Protein AF-0000000067827584 (afdb_homodimer)

pLDDT: mean 96.52, std 2.97, range [83.38, 98.94]

Structure (mmCIF, N/CA/C/O backbone):
data_AF-0000000067827584-model_v1
#
loop_
_entity.id
_entity.type
_entity.pdbx_description
1 polymer 'Slr1441 protein'
#
loop_
_atom_site.group_PDB
_atom_site.id
_atom_site.type_symbol
_atom_site.label_atom_id
_atom_site.label_alt_id
_atom_site.label_comp_id
_atom_site.label_asym_id
_atom_site.label_entity_id
_atom_site.label_seq_id
_atom_site.pdbx_PDB_ins_code
_atom_site.Cartn_x
_atom_site.Cartn_y
_atom_site.Cartn_z
_atom_site.occupancy
_atom_site.B_iso_or_equiv
_atom_site.auth_seq_id
_atom_site.auth_comp_id
_atom_site.auth_asym_id
_atom_site.auth_atom_id
_atom_site.pdbx_PDB_model_num
ATOM 1 N N . MET A 1 1 ? -13.961 6.902 2.836 1 84.12 1 MET A N 1
ATOM 2 C CA . MET A 1 1 ? -13.164 8.109 3.031 1 84.12 1 MET A CA 1
ATOM 3 C C . MET A 1 1 ? -11.812 7.984 2.34 1 84.12 1 MET A C 1
ATOM 5 O O . MET A 1 1 ? -11.469 8.805 1.489 1 84.12 1 MET A O 1
ATOM 9 N N . GLU A 1 2 ? -11.086 6.836 2.467 1 89.31 2 GLU A N 1
ATOM 10 C CA . GLU A 1 2 ? -9.789 6.629 1.834 1 89.31 2 GLU A CA 1
ATOM 11 C C . GLU A 1 2 ? -9.906 6.672 0.312 1 89.31 2 GLU A C 1
ATOM 13 O O . GLU A 1 2 ? -8.992 7.141 -0.371 1 89.31 2 GLU A O 1
ATOM 18 N N . SER A 1 3 ? -11.102 6.363 -0.1 1 90.19 3 SER A N 1
ATOM 19 C CA . SER A 1 3 ? -11.297 6.301 -1.546 1 90.19 3 SER A CA 1
ATOM 20 C C . SER A 1 3 ? -11.375 7.699 -2.152 1 90.19 3 SER A C 1
ATOM 22 O O . SER A 1 3 ? -11.125 7.879 -3.346 1 90.19 3 SER A O 1
ATOM 24 N N . GLN A 1 4 ? -11.773 8.727 -1.356 1 93.06 4 GLN A N 1
ATOM 25 C CA . GLN A 1 4 ? -11.789 10.109 -1.811 1 93.06 4 GLN A CA 1
ATOM 26 C C . GLN A 1 4 ? -10.422 10.773 -1.609 1 93.06 4 GLN A C 1
ATOM 28 O O . GLN A 1 4 ? -9.977 11.555 -2.449 1 93.06 4 GLN A O 1
ATOM 33 N N . VAL A 1 5 ? -9.789 10.375 -0.592 1 97.19 5 VAL A N 1
ATOM 34 C CA . VAL A 1 5 ? -8.555 11.031 -0.203 1 97.19 5 VAL A CA 1
ATOM 35 C C . VAL A 1 5 ? -7.418 10.602 -1.13 1 97.19 5 VAL A C 1
ATOM 37 O O . VAL A 1 5 ? -6.57 11.414 -1.507 1 97.19 5 VAL A O 1
ATOM 40 N N . ARG A 1 6 ? -7.504 9.383 -1.525 1 96.81 6 ARG A N 1
ATOM 41 C CA . ARG A 1 6 ? -6.395 8.797 -2.273 1 96.81 6 ARG A CA 1
ATOM 42 C C . ARG A 1 6 ? -6.168 9.539 -3.586 1 96.81 6 ARG A C 1
ATOM 44 O O . ARG A 1 6 ? -5.078 10.062 -3.834 1 96.81 6 ARG A O 1
ATOM 51 N N . PRO A 1 7 ? -7.145 9.68 -4.484 1 94.94 7 PRO A N 1
ATOM 52 C CA . PRO A 1 7 ? -6.895 10.438 -5.711 1 94.94 7 PRO A CA 1
ATOM 53 C C . PRO A 1 7 ? -6.598 11.914 -5.441 1 94.94 7 PRO A C 1
ATOM 55 O O . PRO A 1 7 ? -5.805 12.523 -6.16 1 94.94 7 PRO A O 1
ATOM 58 N N . ALA A 1 8 ? -7.195 12.492 -4.48 1 96.75 8 ALA A N 1
ATOM 59 C CA . ALA A 1 8 ? -6.949 13.891 -4.133 1 96.75 8 ALA A CA 1
ATOM 60 C C . ALA A 1 8 ? -5.504 14.102 -3.693 1 96.75 8 ALA A C 1
ATOM 62 O O . ALA A 1 8 ? -4.887 15.117 -4.035 1 96.75 8 ALA A O 1
ATOM 63 N N . ALA A 1 9 ? -4.957 13.125 -2.936 1 97.12 9 ALA A N 1
ATOM 64 C CA . ALA A 1 9 ? -3.584 13.227 -2.449 1 97.12 9 ALA A CA 1
ATOM 65 C C . ALA A 1 9 ? -2.6 13.352 -3.609 1 97.12 9 ALA A C 1
ATOM 67 O O . ALA A 1 9 ? -1.659 14.148 -3.551 1 97.12 9 ALA A O 1
ATOM 68 N N . VAL A 1 10 ? -2.795 12.594 -4.66 1 96.06 10 VAL A N 1
ATOM 69 C CA . VAL A 1 10 ? -1.922 12.641 -5.828 1 96.06 10 VAL A CA 1
ATOM 70 C C . VAL A 1 10 ? -1.916 14.055 -6.41 1 96.06 10 VAL A C 1
ATOM 72 O O . VAL A 1 10 ? -0.852 14.648 -6.598 1 96.06 10 VAL A O 1
ATOM 75 N N . ARG A 1 11 ? -3.098 14.594 -6.609 1 95.56 11 ARG A N 1
ATOM 76 C CA . ARG A 1 11 ? -3.236 15.938 -7.168 1 95.56 11 ARG A CA 1
ATOM 77 C C . ARG A 1 11 ? -2.648 16.984 -6.23 1 95.56 11 ARG A C 1
ATOM 79 O O . ARG A 1 11 ? -1.874 17.844 -6.656 1 95.56 11 ARG A O 1
ATOM 86 N N . LEU A 1 12 ? -2.957 16.938 -5.004 1 97.5 12 LEU A N 1
ATOM 87 C CA . LEU A 1 12 ? -2.59 17.953 -4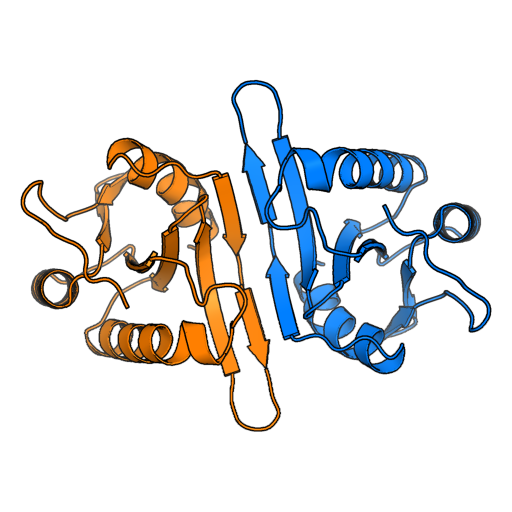.023 1 97.5 12 LEU A CA 1
ATOM 88 C C . LEU A 1 12 ? -1.079 18 -3.832 1 97.5 12 LEU A C 1
ATOM 90 O O . LEU A 1 12 ? -0.487 19.078 -3.799 1 97.5 12 LEU A O 1
ATOM 94 N N . PHE A 1 13 ? -0.416 16.844 -3.688 1 97.06 13 PHE A N 1
ATOM 95 C CA . PHE A 1 13 ? 1.022 16.859 -3.451 1 97.06 13 PHE A CA 1
ATOM 96 C C . PHE A 1 13 ? 1.776 17.25 -4.715 1 97.06 13 PHE A C 1
ATOM 98 O O . PHE A 1 13 ? 2.814 17.906 -4.641 1 97.06 13 PHE A O 1
ATOM 105 N N . ARG A 1 14 ? 1.279 16.906 -5.844 1 94.56 14 ARG A N 1
ATOM 106 C CA . ARG A 1 14 ? 1.882 17.406 -7.078 1 94.56 14 ARG A CA 1
ATOM 107 C C . ARG A 1 14 ? 1.769 18.922 -7.168 1 94.56 14 ARG A C 1
ATOM 109 O O . ARG A 1 14 ? 2.723 19.594 -7.559 1 94.56 14 ARG A O 1
ATOM 116 N N . GLU A 1 15 ? 0.619 19.469 -6.793 1 94.44 15 GLU A N 1
ATOM 117 C CA . GLU A 1 15 ? 0.435 20.906 -6.758 1 94.44 15 GLU A CA 1
ATOM 118 C C . GLU A 1 15 ? 1.394 21.562 -5.77 1 94.44 15 GLU A C 1
ATOM 120 O O . GLU A 1 15 ? 1.807 22.719 -5.965 1 94.44 15 GLU A O 1
ATOM 125 N N . TRP A 1 16 ? 1.76 20.844 -4.781 1 94.38 16 TRP A N 1
ATOM 126 C CA . TRP A 1 16 ? 2.689 21.328 -3.766 1 94.38 16 TRP A CA 1
ATOM 127 C C . TRP A 1 16 ? 4.133 21.125 -4.207 1 94.38 16 TRP A C 1
ATOM 129 O O . TRP A 1 16 ? 5.066 21.406 -3.451 1 94.38 16 TRP A O 1
ATOM 139 N N . GLY A 1 17 ? 4.301 20.484 -5.355 1 93.06 17 GLY A N 1
ATOM 140 C CA . GLY A 1 17 ? 5.633 20.328 -5.922 1 93.06 17 GLY A CA 1
ATOM 141 C C . GLY A 1 17 ? 6.27 18.984 -5.59 1 93.06 17 GLY A C 1
ATOM 142 O O . GLY A 1 17 ? 7.477 18.812 -5.77 1 93.06 17 GLY A O 1
ATOM 143 N N . ILE A 1 18 ? 5.496 18.094 -5.031 1 92.5 18 ILE A N 1
ATOM 144 C CA . ILE A 1 18 ? 5.992 16.766 -4.691 1 92.5 18 ILE A CA 1
ATOM 145 C C . ILE A 1 18 ? 5.609 15.773 -5.785 1 92.5 18 ILE A C 1
ATOM 147 O O . ILE A 1 18 ? 4.426 15.602 -6.09 1 92.5 18 ILE A O 1
ATOM 151 N N . ASP A 1 19 ? 6.625 15.211 -6.352 1 92.56 19 ASP A N 1
ATOM 152 C CA . ASP A 1 19 ? 6.379 14.203 -7.379 1 92.56 19 ASP A CA 1
ATOM 153 C C . ASP A 1 19 ? 5.859 12.906 -6.766 1 92.56 19 ASP A C 1
ATOM 155 O O . ASP A 1 19 ? 6.48 12.352 -5.852 1 92.56 19 ASP A O 1
ATOM 159 N N . VAL A 1 20 ? 4.711 12.508 -7.121 1 93.75 20 VAL A N 1
ATOM 160 C CA . VAL A 1 20 ? 4.152 11.25 -6.641 1 93.75 20 VAL A CA 1
ATOM 161 C C . VAL A 1 20 ? 4.523 10.125 -7.598 1 93.75 20 VAL A C 1
ATOM 163 O O . VAL A 1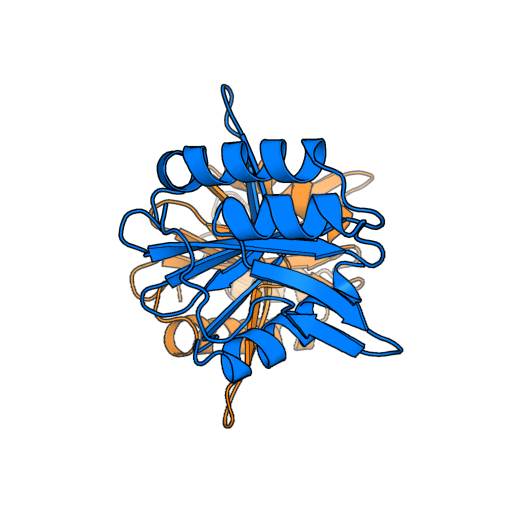 20 ? 4.035 10.078 -8.734 1 93.75 20 VAL A O 1
ATOM 166 N N . GLN A 1 21 ? 5.32 9.18 -7.188 1 94.5 21 GLN A N 1
ATOM 167 C CA . GLN A 1 21 ? 5.781 8.086 -8.031 1 94.5 21 GLN A CA 1
ATOM 168 C C . GLN A 1 21 ? 5.105 6.773 -7.645 1 94.5 21 GLN A C 1
ATOM 170 O O . GLN A 1 21 ? 4.992 5.859 -8.469 1 94.5 21 GLN A O 1
ATOM 175 N N . GLU A 1 22 ? 4.691 6.668 -6.48 1 96.5 22 GLU A N 1
ATOM 176 C CA . GLU A 1 22 ? 3.996 5.496 -5.957 1 96.5 22 GLU A CA 1
ATOM 177 C C . GLU A 1 22 ? 3.004 5.887 -4.863 1 96.5 22 GLU A C 1
ATOM 179 O O . GLU A 1 22 ? 3.312 6.715 -4.004 1 96.5 22 GLU A O 1
ATOM 184 N N . ILE A 1 23 ? 1.8 5.324 -4.973 1 97.88 23 ILE A N 1
ATOM 185 C CA . ILE A 1 23 ? 0.837 5.504 -3.893 1 97.88 23 ILE A CA 1
ATOM 186 C C . ILE A 1 23 ? 0.275 4.145 -3.473 1 97.88 23 ILE A C 1
ATOM 188 O O . ILE A 1 23 ? -0.025 3.303 -4.32 1 97.88 23 ILE A O 1
ATOM 192 N N . SER A 1 24 ? 0.236 3.906 -2.176 1 98.06 24 SER A N 1
ATOM 193 C CA . SER A 1 24 ? -0.298 2.658 -1.639 1 98.06 24 SER A CA 1
ATOM 194 C C . SER A 1 24 ? -1.276 2.922 -0.5 1 98.06 24 SER A C 1
ATOM 196 O O . SER A 1 24 ? -1.266 4 0.099 1 98.06 24 SER A O 1
ATOM 198 N N . SER A 1 25 ? -2.082 1.95 -0.279 1 98 25 SER A N 1
ATOM 199 C CA . SER A 1 25 ? -3.029 1.999 0.832 1 98 25 SER A CA 1
ATOM 200 C C . SER A 1 25 ? -2.789 0.857 1.813 1 98 25 SER A C 1
ATOM 202 O O . SER A 1 25 ? -2.133 -0.131 1.476 1 98 25 SER A O 1
ATOM 204 N N . ASP A 1 26 ? -3.193 1.085 3.018 1 97.12 26 ASP A N 1
ATOM 205 C CA . ASP A 1 26 ? -3.203 0.062 4.059 1 97.12 26 ASP A CA 1
ATOM 206 C C . ASP A 1 26 ? -1.832 -0.599 4.191 1 97.12 26 ASP A C 1
ATOM 208 O O . ASP A 1 26 ? -1.716 -1.822 4.098 1 97.12 26 ASP A O 1
ATOM 212 N N . VAL A 1 27 ? -0.806 0.267 4.316 1 98 27 VAL A N 1
ATOM 213 C CA . VAL A 1 27 ? 0.54 -0.241 4.562 1 98 27 VAL A CA 1
ATOM 214 C C . VAL A 1 27 ? 0.672 -0.671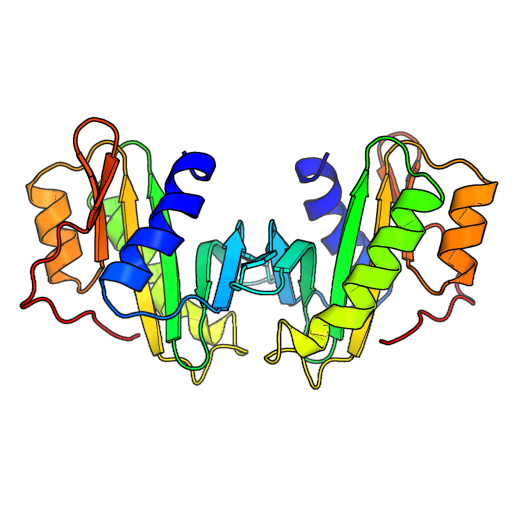 6.02 1 98 27 VAL A C 1
ATOM 216 O O . VAL A 1 27 ? 0.376 0.105 6.934 1 98 27 VAL A O 1
ATOM 219 N N . SER A 1 28 ? 1.064 -1.921 6.219 1 97.31 28 SER A N 1
ATOM 220 C CA . SER A 1 28 ? 1.12 -2.338 7.613 1 97.31 28 SER A CA 1
ATOM 221 C C . SER A 1 28 ? 2.201 -3.391 7.836 1 97.31 28 SER A C 1
ATOM 223 O O . SER A 1 28 ? 2.646 -4.039 6.887 1 97.31 28 SER A O 1
ATOM 225 N N . LEU A 1 29 ? 2.643 -3.438 9.008 1 94.88 29 LEU A N 1
ATOM 226 C CA . LEU A 1 29 ? 3.527 -4.465 9.547 1 94.88 29 LEU A CA 1
ATOM 227 C C . LEU A 1 29 ? 3.102 -4.859 10.961 1 94.88 29 LEU A C 1
ATOM 229 O O . LEU A 1 29 ? 2.695 -4.008 11.75 1 94.88 29 LEU A O 1
ATOM 233 N N . GLN A 1 30 ? 3.053 -6.121 11.188 1 89.88 30 GLN A N 1
ATOM 234 C CA . GLN A 1 30 ? 2.809 -6.617 12.539 1 89.88 30 GLN A CA 1
ATOM 235 C C . GLN A 1 30 ? 3.912 -7.578 12.977 1 89.88 30 GLN A C 1
ATOM 237 O O . GLN A 1 30 ? 4.129 -8.617 12.344 1 89.88 30 GLN A O 1
ATOM 242 N N . THR A 1 31 ? 4.574 -7.148 13.898 1 86 31 THR A N 1
ATOM 243 C CA . THR A 1 31 ? 5.516 -8.039 14.57 1 86 31 THR A CA 1
ATOM 244 C C . THR A 1 31 ? 4.941 -8.547 15.883 1 86 31 THR A C 1
ATOM 246 O O . THR A 1 31 ? 3.805 -8.219 16.234 1 86 31 THR A O 1
ATOM 249 N N . SER A 1 32 ? 5.602 -9.508 16.594 1 85.12 32 SER A N 1
ATOM 250 C CA . SER A 1 32 ? 5.18 -9.977 17.906 1 85.12 32 SER A CA 1
ATOM 251 C C . SER A 1 32 ? 5.16 -8.844 18.922 1 85.12 32 SER A C 1
ATOM 253 O O . SER A 1 32 ? 4.359 -8.859 19.859 1 85.12 32 SER A O 1
ATOM 255 N N . GLN A 1 33 ? 5.949 -7.723 18.859 1 90 33 GLN A N 1
ATOM 256 C CA . GLN A 1 33 ? 6.156 -6.691 19.875 1 90 33 GLN A CA 1
ATOM 257 C C . GLN A 1 33 ? 5.484 -5.383 19.469 1 90 33 GLN A C 1
ATOM 259 O O . GLN A 1 33 ? 5.094 -4.59 20.328 1 90 33 GLN A O 1
ATOM 264 N N . ASP A 1 34 ? 5.469 -5.262 18.172 1 93.06 34 ASP A N 1
ATOM 265 C CA . ASP A 1 34 ? 5.008 -3.947 17.719 1 93.06 34 ASP A CA 1
ATOM 266 C C . ASP A 1 34 ? 4.328 -4.039 16.359 1 93.06 34 ASP A C 1
ATOM 268 O O . ASP A 1 34 ? 4.223 -5.121 15.781 1 93.06 34 ASP A O 1
ATOM 272 N N . GLY A 1 35 ? 3.693 -2.883 15.961 1 96.25 35 GLY A N 1
ATOM 273 C CA . GLY A 1 35 ? 3.051 -2.83 14.656 1 96.25 35 GLY A CA 1
ATOM 274 C C . GLY A 1 35 ? 2.773 -1.414 14.188 1 96.25 35 GLY A C 1
ATOM 275 O O . GLY A 1 35 ? 2.924 -0.459 14.953 1 96.25 35 GLY A O 1
ATOM 276 N N . ILE A 1 36 ? 2.434 -1.351 12.938 1 97.19 36 ILE A N 1
ATOM 277 C CA . ILE A 1 36 ? 2.111 -0.052 12.359 1 97.19 36 ILE A CA 1
ATOM 278 C C . ILE A 1 36 ? 1.104 -0.229 11.227 1 97.19 36 ILE A C 1
ATOM 280 O O . ILE A 1 36 ? 1.112 -1.248 10.531 1 97.19 36 ILE A O 1
ATOM 284 N N . GLU A 1 37 ? 0.238 0.733 11.117 1 97.69 37 GLU A N 1
ATOM 285 C CA . GLU A 1 37 ? -0.71 0.807 10.008 1 97.69 37 GLU A CA 1
ATOM 286 C C . GLU A 1 37 ? -0.797 2.225 9.453 1 97.69 37 GLU A C 1
ATOM 288 O O . GLU A 1 37 ? -1.15 3.16 10.172 1 97.69 37 GLU A O 1
ATOM 293 N N . ILE A 1 38 ? -0.477 2.367 8.172 1 98.19 38 ILE A N 1
ATOM 294 C CA . ILE A 1 38 ? -0.572 3.635 7.461 1 98.19 38 ILE A CA 1
ATOM 295 C C . ILE A 1 38 ? -1.738 3.586 6.477 1 98.19 38 ILE A C 1
ATOM 297 O O . ILE A 1 38 ? -1.812 2.684 5.637 1 98.19 38 ILE A O 1
ATOM 301 N N . ASP A 1 39 ? -2.609 4.574 6.531 1 98.38 39 ASP A N 1
ATOM 302 C CA . ASP A 1 39 ? -3.785 4.559 5.664 1 98.38 39 ASP A CA 1
ATOM 303 C C . ASP A 1 39 ? -3.391 4.742 4.203 1 98.38 39 ASP A C 1
ATOM 305 O O . ASP A 1 39 ? -3.785 3.947 3.344 1 98.38 39 ASP A O 1
ATOM 309 N N . ILE A 1 40 ? -2.676 5.797 3.963 1 98.69 40 ILE A N 1
ATOM 310 C CA . ILE A 1 40 ? -2.17 6.094 2.625 1 98.69 40 ILE A CA 1
ATOM 311 C C . ILE A 1 40 ? -0.701 6.496 2.709 1 98.69 40 ILE A C 1
ATOM 313 O O . ILE A 1 40 ? -0.313 7.277 3.58 1 98.69 40 ILE A O 1
ATOM 317 N N . LEU A 1 41 ? 0.122 5.883 1.873 1 98.56 41 LEU A N 1
ATOM 318 C CA . LEU A 1 41 ? 1.534 6.234 1.773 1 98.56 41 LEU A CA 1
ATOM 319 C C . LEU A 1 41 ? 1.877 6.715 0.366 1 98.56 41 LEU A C 1
ATOM 321 O O . LEU A 1 41 ? 1.63 6.004 -0.612 1 98.56 41 LEU A O 1
ATOM 325 N N . VAL A 1 42 ? 2.354 7.934 0.268 1 98.25 42 VAL A N 1
ATOM 326 C CA . VAL A 1 42 ? 2.852 8.508 -0.975 1 98.25 42 VAL A CA 1
ATOM 327 C C . VAL A 1 42 ? 4.379 8.492 -0.976 1 98.25 42 VAL A C 1
ATOM 329 O O . VAL A 1 42 ? 5.012 8.93 -0.009 1 98.25 42 VAL A O 1
ATOM 332 N N . VAL A 1 43 ? 4.938 8 -2.092 1 97.44 43 VAL A N 1
ATOM 333 C CA . VAL A 1 43 ? 6.391 7.871 -2.117 1 97.44 43 VAL A CA 1
ATOM 334 C C . VAL A 1 43 ? 6.934 8.398 -3.445 1 97.44 43 VAL A C 1
ATOM 336 O O . VAL A 1 43 ? 6.32 8.203 -4.496 1 97.44 43 VAL A O 1
ATOM 339 N N . ASN A 1 44 ? 8.008 9.141 -3.367 1 94.5 44 ASN A N 1
ATOM 340 C CA . ASN A 1 44 ? 8.852 9.375 -4.535 1 94.5 44 ASN A CA 1
ATOM 341 C C . ASN A 1 44 ? 10.297 8.953 -4.281 1 94.5 44 ASN A C 1
ATOM 343 O O . ASN A 1 44 ? 10.562 8.172 -3.367 1 94.5 44 ASN A O 1
ATOM 347 N N . GLY A 1 45 ? 11.195 9.328 -5.035 1 88.62 45 GLY A N 1
ATOM 348 C CA . GLY A 1 45 ? 12.562 8.844 -4.957 1 88.62 45 GLY A CA 1
ATOM 349 C C . GLY A 1 45 ? 13.234 9.148 -3.633 1 88.62 45 GLY A C 1
ATOM 350 O O . GLY A 1 45 ? 14.094 8.391 -3.174 1 88.62 45 GLY A O 1
ATOM 351 N N . THR A 1 46 ? 12.742 10.18 -2.943 1 93.25 46 THR A N 1
ATOM 352 C CA . THR A 1 46 ? 13.484 10.633 -1.771 1 93.25 46 THR A CA 1
ATOM 353 C C . THR A 1 46 ? 12.547 10.836 -0.584 1 93.25 46 THR A C 1
ATOM 355 O O . THR A 1 46 ? 13 10.914 0.562 1 93.25 46 THR A O 1
ATOM 358 N N . GLU A 1 47 ? 11.289 10.945 -0.859 1 96.81 47 GLU A N 1
ATOM 359 C CA . GLU A 1 47 ? 10.352 11.289 0.207 1 96.81 47 GLU A CA 1
ATOM 360 C C . GLU A 1 47 ? 9.266 10.227 0.354 1 96.81 47 GLU A C 1
ATOM 362 O O . GLU A 1 47 ? 8.906 9.555 -0.619 1 96.81 47 GLU A O 1
ATOM 367 N N . ALA A 1 48 ? 8.836 10.07 1.551 1 98.19 48 ALA A N 1
ATOM 368 C CA . ALA A 1 48 ? 7.625 9.328 1.904 1 98.19 48 ALA A CA 1
ATOM 369 C C . ALA A 1 48 ? 6.668 10.195 2.719 1 98.19 48 ALA A C 1
ATOM 371 O O . ALA A 1 48 ? 7.094 10.914 3.627 1 98.19 48 ALA A O 1
ATOM 372 N N . ILE A 1 49 ? 5.371 10.188 2.35 1 98.81 49 ILE A N 1
ATOM 373 C CA . ILE A 1 49 ? 4.352 10.93 3.082 1 98.81 49 ILE A CA 1
ATOM 374 C C . ILE A 1 49 ? 3.299 9.969 3.623 1 98.81 49 ILE A C 1
ATOM 376 O O . ILE A 1 49 ? 2.551 9.359 2.852 1 98.81 49 ILE A O 1
ATOM 380 N N . ALA A 1 50 ? 3.248 9.836 4.922 1 98.88 50 ALA A N 1
ATOM 381 C CA . ALA A 1 50 ? 2.246 9.008 5.582 1 98.88 50 ALA A CA 1
ATOM 382 C C . ALA A 1 50 ? 0.999 9.812 5.926 1 98.88 50 ALA A C 1
ATOM 384 O O . ALA A 1 50 ? 1.075 10.805 6.656 1 98.88 50 ALA A O 1
ATOM 385 N N . ILE A 1 51 ? -0.166 9.344 5.445 1 98.94 51 ILE A N 1
ATOM 386 C CA . ILE A 1 51 ? -1.402 10.094 5.613 1 98.94 51 ILE A CA 1
ATOM 387 C C . ILE A 1 51 ? -2.357 9.32 6.523 1 98.94 51 ILE A C 1
ATOM 389 O O . ILE A 1 51 ? -2.684 8.164 6.25 1 98.94 51 ILE A O 1
ATOM 393 N N . GLU A 1 52 ? -2.766 9.945 7.547 1 98.81 52 GLU A N 1
ATOM 394 C CA . GLU A 1 52 ? -3.834 9.445 8.406 1 98.81 52 GLU A CA 1
ATOM 395 C C . GLU A 1 52 ? -5.184 10.031 8.008 1 98.81 52 GLU A C 1
ATOM 397 O O . GLU A 1 52 ? -5.32 11.25 7.867 1 98.81 52 GLU A O 1
ATOM 402 N N . VAL A 1 53 ? -6.203 9.234 7.824 1 98.69 53 VAL A N 1
ATOM 403 C CA . VAL A 1 53 ? -7.512 9.672 7.348 1 98.69 53 VAL A CA 1
ATOM 404 C C . VAL A 1 53 ? -8.562 9.445 8.438 1 98.69 53 VAL A C 1
ATOM 406 O O . VAL A 1 53 ? -8.664 8.352 8.984 1 98.69 53 VAL A O 1
ATOM 409 N N . LYS A 1 54 ? -9.289 10.469 8.758 1 98 54 LYS A N 1
ATOM 410 C CA . LYS A 1 54 ? -10.391 10.422 9.719 1 98 54 LYS A CA 1
ATOM 411 C C . LYS A 1 54 ? -11.633 11.109 9.156 1 98 54 LYS A C 1
ATOM 413 O O . LYS A 1 54 ? -11.539 11.922 8.242 1 98 54 LYS A O 1
ATOM 418 N N . SER A 1 55 ? -12.797 10.664 9.648 1 97.12 55 SER A N 1
ATOM 419 C CA . SER A 1 55 ? -13.977 11.445 9.305 1 97.12 55 SER A CA 1
ATOM 420 C C . SER A 1 55 ? -13.953 12.812 9.992 1 97.12 55 SER A C 1
ATOM 422 O O . SER A 1 55 ? -14.055 13.844 9.328 1 97.12 55 SER A O 1
ATOM 424 N N . LYS A 1 56 ? -13.891 12.836 11.281 1 98.25 56 LYS A N 1
ATOM 425 C CA . LYS A 1 56 ? -13.656 14.023 12.094 1 98.25 56 LYS A CA 1
ATOM 426 C C . LYS A 1 56 ? -12.336 13.914 12.844 1 98.25 56 LYS A C 1
ATOM 428 O O . LYS A 1 56 ? -12.133 12.992 13.641 1 98.25 56 LYS A O 1
ATOM 433 N N . LEU A 1 57 ? -11.484 14.836 12.586 1 98.56 57 LEU A N 1
ATOM 434 C CA . LEU A 1 57 ? -10.141 14.812 13.164 1 98.56 57 LEU A CA 1
ATOM 435 C C . LEU A 1 57 ? -10.148 15.383 14.578 1 98.56 57 LEU A C 1
ATOM 437 O O . LEU A 1 57 ? -10.781 16.406 14.836 1 98.56 57 LEU A O 1
ATOM 441 N N . SER A 1 58 ? -9.477 14.711 15.445 1 98.81 58 SER A N 1
ATOM 442 C CA . SER A 1 58 ? -9.258 15.219 16.797 1 98.81 58 SER A CA 1
ATOM 443 C C . SER A 1 58 ? -7.77 15.422 17.078 1 98.81 58 SER A C 1
ATOM 445 O O . SER A 1 58 ? -6.922 14.93 16.328 1 98.81 58 SER A O 1
ATOM 447 N N . GLN A 1 59 ? -7.496 16.156 18.141 1 98.81 59 GLN A N 1
ATOM 448 C CA . GLN A 1 59 ? -6.102 16.312 18.531 1 98.81 59 GLN A CA 1
ATOM 449 C C . GLN A 1 59 ? -5.473 14.969 18.891 1 98.81 59 GLN A C 1
ATOM 451 O O . GLN A 1 59 ? -4.293 14.742 18.609 1 98.81 59 GLN A O 1
ATOM 456 N N . ASP A 1 60 ? -6.258 14.062 19.5 1 98.75 60 ASP A N 1
ATOM 457 C CA . ASP A 1 60 ? -5.77 12.727 19.828 1 98.75 60 ASP A CA 1
ATOM 458 C C . ASP A 1 60 ? -5.379 11.961 18.562 1 98.75 60 ASP A C 1
ATOM 460 O O . ASP A 1 60 ? -4.391 11.219 18.547 1 98.75 60 ASP A O 1
ATOM 464 N N . ASP A 1 61 ? -6.191 12.109 17.516 1 98.69 61 ASP A N 1
ATOM 465 C CA . ASP A 1 61 ? -5.855 11.484 16.234 1 98.69 61 ASP A CA 1
ATOM 466 C C . ASP A 1 61 ? -4.512 11.977 15.719 1 98.69 61 ASP A C 1
ATOM 468 O O . ASP A 1 61 ? -3.713 11.195 15.195 1 98.69 61 ASP A O 1
ATOM 472 N N . VAL A 1 62 ? -4.273 13.289 15.852 1 98.94 62 VAL A N 1
ATOM 473 C CA . VAL A 1 62 ? -3.01 13.875 15.422 1 98.94 62 VAL A CA 1
ATOM 474 C C . VAL A 1 62 ? -1.862 13.312 16.25 1 98.94 62 VAL A C 1
ATOM 476 O O . VAL A 1 62 ? -0.848 12.875 15.703 1 98.94 62 VAL A O 1
ATOM 479 N N . ASP A 1 63 ? -2.045 13.25 17.594 1 98.88 63 ASP A N 1
ATOM 480 C CA . ASP A 1 63 ? -1.007 12.734 18.484 1 98.88 63 ASP A CA 1
ATOM 481 C C . ASP A 1 63 ? -0.685 11.273 18.156 1 98.88 63 ASP A C 1
ATOM 483 O O . ASP A 1 63 ? 0.484 10.883 18.141 1 98.88 63 ASP A O 1
ATOM 487 N N . GLU A 1 64 ? -1.652 10.508 17.938 1 98.62 64 GLU A N 1
ATOM 488 C CA . GLU A 1 64 ? -1.442 9.109 17.578 1 98.62 64 GLU A CA 1
ATOM 489 C C . GLU A 1 64 ? -0.661 8.984 16.281 1 98.62 64 GLU A C 1
ATOM 491 O O . GLU A 1 64 ? 0.177 8.094 16.125 1 98.62 64 GLU A O 1
ATOM 496 N N . HIS A 1 65 ? -0.996 9.891 15.344 1 98.81 65 HIS A N 1
ATOM 497 C CA . HIS A 1 65 ? -0.287 9.859 14.07 1 98.81 65 HIS A CA 1
ATOM 498 C C . HIS A 1 65 ? 1.172 10.273 14.242 1 98.81 65 HIS A C 1
ATOM 500 O O . HIS A 1 65 ? 2.059 9.703 13.594 1 98.81 65 HIS A O 1
ATOM 506 N N . LEU A 1 66 ? 1.432 11.227 15.102 1 98.88 66 LEU A N 1
ATOM 507 C CA . LEU A 1 66 ? 2.805 11.633 15.391 1 98.88 66 LEU A CA 1
ATOM 508 C C . LEU A 1 66 ? 3.6 10.469 15.977 1 98.88 66 LEU A C 1
ATOM 510 O O . LEU A 1 66 ? 4.773 10.281 15.648 1 98.88 66 LEU A O 1
ATOM 514 N N . GLU A 1 67 ? 2.939 9.703 16.844 1 98.38 67 GLU A N 1
ATOM 515 C CA . GLU A 1 67 ? 3.588 8.516 17.391 1 98.38 67 GLU A CA 1
ATOM 516 C C . GLU A 1 67 ? 3.9 7.5 16.281 1 98.38 67 GLU A C 1
ATOM 518 O O . GLU A 1 67 ? 4.977 6.898 16.281 1 98.38 67 GLU A O 1
ATOM 523 N N . ARG A 1 68 ? 2.965 7.398 15.406 1 98.06 68 ARG A N 1
ATOM 524 C CA . ARG A 1 68 ? 3.139 6.496 14.273 1 98.06 68 ARG A CA 1
ATOM 525 C C . ARG A 1 68 ? 4.32 6.926 13.406 1 98.06 68 ARG A C 1
ATOM 527 O O . ARG A 1 68 ? 5.148 6.098 13.023 1 98.06 68 ARG A O 1
ATOM 534 N N . LEU A 1 69 ? 4.422 8.172 13.148 1 98.75 69 LEU A N 1
ATOM 535 C CA . LEU A 1 69 ? 5.52 8.711 12.359 1 98.75 69 LEU A CA 1
ATOM 536 C C . LEU A 1 69 ? 6.855 8.492 13.062 1 98.75 69 LEU A C 1
ATOM 538 O O . LEU A 1 69 ? 7.875 8.242 12.414 1 98.75 69 LEU A O 1
ATOM 542 N N . GLY A 1 70 ? 6.816 8.516 14.32 1 98.12 70 GLY A N 1
ATOM 543 C CA . GLY A 1 70 ? 8.031 8.359 15.102 1 98.12 70 GLY A CA 1
ATOM 544 C C . GLY A 1 70 ? 8.617 6.961 15.031 1 98.12 70 GLY A C 1
ATOM 545 O O . GLY A 1 70 ? 9.828 6.785 15.156 1 98.12 70 GLY A O 1
ATOM 546 N N . LYS A 1 71 ? 7.754 5.984 14.875 1 96.81 71 LYS A N 1
ATOM 547 C CA . LYS A 1 71 ? 8.258 4.613 14.859 1 96.81 71 LYS A CA 1
ATOM 548 C C . LYS A 1 71 ? 8.297 4.062 13.43 1 96.81 71 LYS A C 1
ATOM 550 O O . LYS A 1 71 ? 8.68 2.91 13.219 1 96.81 71 LYS A O 1
ATOM 555 N N . PHE A 1 72 ? 7.969 4.867 12.531 1 98.06 72 PHE A N 1
ATOM 556 C CA . PHE A 1 72 ? 7.801 4.473 11.133 1 98.06 72 PHE A CA 1
ATOM 557 C C . PHE A 1 72 ? 9.086 3.869 10.586 1 98.06 72 PHE A C 1
ATOM 559 O O . PHE A 1 72 ? 9.094 2.736 10.102 1 98.06 72 PHE A O 1
ATOM 566 N N . LYS A 1 73 ? 10.211 4.508 10.727 1 97.12 73 LYS A N 1
ATOM 567 C CA . LYS A 1 73 ? 11.461 4.066 10.109 1 97.12 73 LYS A CA 1
ATOM 568 C C . LYS A 1 73 ? 12.031 2.846 10.828 1 97.12 73 LYS A C 1
ATOM 570 O O . LYS A 1 73 ? 12.648 1.983 10.195 1 97.12 73 LYS A O 1
ATOM 575 N N . ARG A 1 74 ? 11.773 2.84 12.086 1 95.88 74 ARG A N 1
ATOM 576 C CA . ARG A 1 74 ? 12.219 1.674 12.836 1 95.88 74 ARG A CA 1
ATOM 577 C C . ARG A 1 74 ? 11.5 0.413 12.375 1 95.88 74 ARG A C 1
ATOM 579 O O . ARG A 1 74 ? 12.109 -0.648 12.242 1 95.88 74 ARG A O 1
ATOM 586 N N . LEU A 1 75 ? 10.242 0.572 12.102 1 95.88 75 LEU A N 1
ATOM 587 C CA . LEU A 1 75 ? 9.414 -0.588 11.781 1 95.88 75 LEU A CA 1
ATOM 588 C C . LEU A 1 75 ? 9.438 -0.872 10.281 1 95.88 75 LEU A C 1
ATOM 590 O O . LEU A 1 75 ? 9.25 -2.014 9.859 1 95.88 75 LEU A O 1
ATOM 594 N N . LEU A 1 76 ? 9.672 0.162 9.492 1 95.06 76 LEU A N 1
ATOM 595 C CA . LEU A 1 76 ? 9.805 0.018 8.047 1 95.06 76 LEU A CA 1
ATOM 596 C C . LEU A 1 76 ? 11.18 0.49 7.578 1 95.06 76 LEU A C 1
ATOM 598 O O . LEU A 1 76 ? 11.297 1.551 6.965 1 95.06 76 LEU A O 1
ATOM 602 N N . PRO A 1 77 ? 12.125 -0.341 7.711 1 92.81 77 PRO A N 1
ATOM 603 C CA . PRO A 1 77 ? 13.516 0.079 7.5 1 92.81 77 PRO A CA 1
ATOM 604 C C . PRO A 1 77 ? 13.812 0.433 6.047 1 92.81 77 PRO A C 1
ATOM 606 O O . PRO A 1 77 ? 14.789 1.122 5.758 1 92.81 77 PRO A O 1
ATOM 609 N N . ARG A 1 78 ? 13.055 -0.032 5.195 1 90.38 78 ARG A N 1
ATOM 610 C CA . ARG A 1 78 ? 13.25 0.28 3.783 1 90.38 78 ARG A CA 1
ATOM 611 C C . ARG A 1 78 ? 13.164 1.782 3.535 1 90.38 78 ARG A C 1
ATOM 613 O O . ARG A 1 78 ? 13.648 2.279 2.52 1 90.38 78 ARG A O 1
ATOM 620 N N . TYR A 1 79 ? 12.531 2.473 4.453 1 94.81 79 TYR A N 1
ATOM 621 C CA . TYR A 1 79 ? 12.352 3.912 4.301 1 94.81 79 TYR A CA 1
ATOM 622 C C . TYR A 1 79 ? 13.344 4.684 5.16 1 94.81 79 TYR A C 1
ATOM 624 O O . TYR A 1 79 ? 13.172 5.887 5.383 1 94.81 79 TYR A O 1
ATOM 632 N N . GLN A 1 80 ? 14.398 4.043 5.586 1 95.06 80 GLN A N 1
ATOM 633 C CA . GLN A 1 80 ? 15.328 4.633 6.539 1 95.06 80 GLN A CA 1
ATOM 634 C C . GLN A 1 80 ? 15.977 5.891 5.969 1 95.06 80 GLN A C 1
ATOM 636 O O . GLN A 1 80 ? 16.219 6.852 6.695 1 95.06 80 GLN A O 1
ATOM 641 N N . ASN A 1 81 ? 16.188 5.926 4.695 1 95.69 81 ASN A N 1
ATOM 642 C CA . ASN A 1 81 ? 16.906 7.051 4.113 1 95.69 81 ASN A CA 1
ATOM 643 C C . ASN A 1 81 ? 15.961 8.023 3.416 1 95.69 81 ASN A C 1
ATOM 645 O O . ASN A 1 81 ? 16.406 8.945 2.727 1 95.69 81 ASN A O 1
ATOM 649 N N . PHE A 1 82 ? 14.695 7.809 3.561 1 96.88 82 PHE A N 1
ATOM 650 C CA . PHE A 1 82 ? 13.703 8.711 2.994 1 96.88 82 PHE A CA 1
ATOM 651 C C . PHE A 1 82 ? 13.453 9.891 3.924 1 96.88 82 PHE A C 1
ATOM 653 O O . PHE A 1 82 ? 13.594 9.773 5.141 1 96.88 82 PHE A O 1
ATOM 660 N N . ASN A 1 83 ? 13.188 11 3.277 1 97.88 83 ASN A N 1
ATOM 661 C CA . ASN A 1 83 ? 12.578 12.086 4.035 1 97.88 83 ASN A CA 1
ATOM 662 C C . ASN A 1 83 ? 11.109 11.805 4.336 1 97.88 83 ASN A C 1
ATOM 664 O O . ASN A 1 83 ? 10.258 11.891 3.449 1 97.88 83 ASN A O 1
ATOM 668 N N . LEU A 1 84 ? 10.859 11.391 5.57 1 98.62 84 LEU A N 1
ATOM 669 C CA . LEU A 1 84 ? 9.5 11.023 5.957 1 98.62 84 LEU A CA 1
ATOM 670 C C . LEU A 1 84 ? 8.719 12.25 6.406 1 98.62 84 LEU A C 1
ATOM 672 O O . LEU A 1 84 ? 9.117 12.938 7.348 1 98.62 84 LEU A O 1
ATOM 676 N N . LEU A 1 85 ? 7.605 12.484 5.719 1 98.75 85 LEU A N 1
ATOM 677 C CA . LEU A 1 85 ? 6.668 13.555 6.051 1 98.75 85 LEU A CA 1
ATOM 678 C C . LEU A 1 85 ? 5.328 12.977 6.492 1 98.75 85 LEU A C 1
ATOM 680 O O . LEU A 1 85 ? 5.066 11.789 6.309 1 98.75 85 LEU A O 1
ATOM 684 N N . GLY A 1 86 ? 4.551 13.844 7.148 1 98.88 86 GLY A N 1
ATOM 685 C CA . GLY A 1 86 ? 3.25 13.414 7.641 1 98.88 86 GLY A CA 1
ATOM 686 C C . GLY A 1 86 ? 2.105 14.273 7.133 1 98.88 86 GLY A C 1
ATOM 687 O O . GLY A 1 86 ? 2.285 15.461 6.867 1 98.88 86 GLY A O 1
ATOM 688 N N . ALA A 1 87 ? 0.97 13.656 7.035 1 98.94 87 ALA A N 1
ATOM 689 C CA . ALA A 1 87 ? -0.259 14.352 6.676 1 98.94 87 ALA A CA 1
ATOM 690 C C . ALA A 1 87 ? -1.457 13.781 7.426 1 98.94 87 ALA A C 1
ATOM 692 O O . ALA A 1 87 ? -1.462 12.602 7.793 1 98.94 87 ALA A O 1
ATOM 693 N N . VAL A 1 88 ? -2.404 14.633 7.676 1 98.94 88 VAL A N 1
ATOM 694 C CA . VAL A 1 88 ? -3.713 14.211 8.164 1 98.94 88 VAL A CA 1
ATOM 695 C C . VAL A 1 88 ? -4.801 14.688 7.207 1 98.94 88 VAL A C 1
ATOM 697 O O . VAL A 1 88 ? -4.703 15.773 6.633 1 98.94 88 VAL A O 1
ATOM 700 N N . ALA A 1 89 ? -5.762 13.859 7.027 1 98.81 89 ALA A N 1
ATOM 701 C CA . ALA A 1 89 ? -6.902 14.156 6.164 1 98.81 89 ALA A CA 1
ATOM 702 C C . ALA A 1 89 ? -8.219 13.844 6.871 1 98.81 89 ALA A C 1
ATOM 704 O O . ALA A 1 89 ? -8.344 12.812 7.535 1 98.81 89 ALA A O 1
ATOM 705 N N . ALA A 1 90 ? -9.188 14.828 6.695 1 98 90 ALA A N 1
ATOM 706 C CA . ALA A 1 90 ? -10.5 14.578 7.285 1 98 90 ALA A CA 1
ATOM 707 C C . ALA A 1 90 ? -11.586 15.398 6.578 1 98 90 ALA A C 1
ATOM 709 O O . ALA A 1 90 ? -11.297 16.438 5.992 1 98 90 ALA A O 1
ATOM 710 N N . MET A 1 91 ? -12.711 14.938 6.672 1 96.06 91 MET A N 1
ATOM 711 C CA . MET A 1 91 ? -13.867 15.672 6.152 1 96.06 91 MET A CA 1
ATOM 712 C C . MET A 1 91 ? -14.219 16.844 7.066 1 96.06 91 MET A C 1
ATOM 714 O O . MET A 1 91 ? -14.656 17.891 6.594 1 96.06 91 MET A O 1
ATOM 718 N N . VAL A 1 92 ? -14.102 16.594 8.328 1 97.12 92 VAL A N 1
ATOM 719 C CA . VAL A 1 92 ? -14.359 17.625 9.328 1 97.12 92 VAL A CA 1
ATOM 720 C C . VAL A 1 92 ? -13.109 17.844 10.18 1 97.12 92 VAL A C 1
ATOM 722 O O . VAL A 1 92 ? -12.625 16.922 10.836 1 97.12 92 VAL A O 1
ATOM 725 N N . ILE A 1 93 ? -12.609 19.109 10.164 1 98.31 93 ILE A N 1
ATOM 726 C CA . ILE A 1 93 ? -11.453 19.469 10.969 1 98.31 93 ILE A CA 1
ATOM 727 C C . ILE A 1 93 ? -11.742 20.75 11.734 1 98.31 93 ILE A C 1
ATOM 729 O O . ILE A 1 93 ? -11.742 21.844 11.156 1 98.31 93 ILE A O 1
ATOM 733 N N . PRO A 1 94 ? -11.961 20.578 13.094 1 98.5 94 PRO A N 1
ATOM 734 C CA . PRO A 1 94 ? -12.055 21.812 13.867 1 98.5 94 PRO A CA 1
ATOM 735 C C . PRO A 1 94 ? -10.828 22.703 13.688 1 98.5 94 PRO A C 1
ATOM 737 O O . PRO A 1 94 ? -9.703 22.219 13.578 1 98.5 94 PRO A O 1
ATOM 740 N N . GLY A 1 95 ? -11.062 24.062 13.695 1 98.19 95 GLY A N 1
ATOM 741 C CA . GLY A 1 95 ? -10.008 25.031 13.445 1 98.19 95 GLY A CA 1
ATOM 742 C C . GLY A 1 95 ? -8.812 24.859 14.367 1 98.19 95 GLY A C 1
ATOM 743 O O . GLY A 1 95 ? -7.668 24.969 13.93 1 98.19 95 GLY A O 1
ATOM 744 N N . ASP A 1 96 ? -9.047 24.562 15.578 1 98.56 96 ASP A N 1
ATOM 745 C CA . ASP A 1 96 ? -7.965 24.422 16.547 1 98.56 96 ASP A CA 1
ATOM 746 C C . ASP A 1 96 ? -7.164 23.141 16.281 1 98.56 96 ASP A C 1
ATOM 748 O O . ASP A 1 96 ? -5.953 23.109 16.516 1 98.56 96 ASP A O 1
ATOM 752 N N . VAL A 1 97 ? -7.844 22.109 15.828 1 98.88 97 VAL A N 1
ATOM 753 C CA . VAL A 1 97 ? -7.156 20.875 15.516 1 98.88 97 VAL A CA 1
ATOM 754 C C . VAL A 1 97 ? -6.309 21.047 14.258 1 98.88 97 VAL A C 1
ATOM 756 O O . VAL A 1 97 ? -5.184 20.547 14.188 1 98.88 97 VAL A O 1
ATOM 759 N N . ALA A 1 98 ? -6.855 21.766 13.305 1 98.69 98 ALA A N 1
ATOM 760 C CA . ALA A 1 98 ? -6.086 22.078 12.102 1 98.69 98 ALA A CA 1
ATOM 761 C C . ALA A 1 98 ? -4.809 22.828 12.445 1 98.69 98 ALA A C 1
ATOM 763 O O . ALA A 1 98 ? -3.732 22.5 11.938 1 98.69 98 ALA A O 1
ATOM 764 N N . ARG A 1 99 ? -4.961 23.797 13.273 1 98.56 99 ARG A N 1
ATOM 765 C CA . ARG A 1 99 ? -3.814 24.594 13.688 1 98.56 99 ARG A CA 1
ATOM 766 C C . ARG A 1 99 ? -2.797 23.75 14.445 1 98.56 99 ARG A C 1
ATOM 768 O O . ARG A 1 99 ? -1.588 23.922 14.258 1 98.56 99 ARG A O 1
ATOM 775 N N . TYR A 1 100 ? -3.32 22.922 15.266 1 98.88 100 TYR A N 1
ATOM 776 C CA . TYR A 1 100 ? -2.449 22.031 16.031 1 98.88 100 TYR A CA 1
ATOM 777 C C . TYR A 1 100 ? -1.63 21.141 15.102 1 98.88 100 TYR A C 1
ATOM 779 O O . TYR A 1 100 ? -0.407 21.062 15.234 1 98.88 100 TYR A O 1
ATOM 787 N N . ALA A 1 101 ? -2.23 20.5 14.133 1 98.88 101 ALA A N 1
ATOM 788 C CA . ALA A 1 101 ? -1.557 19.641 13.164 1 98.88 101 ALA A CA 1
ATOM 789 C C . ALA A 1 101 ? -0.544 20.438 12.336 1 98.88 101 ALA A C 1
ATOM 791 O O . ALA A 1 101 ? 0.574 19.969 12.102 1 98.88 101 ALA A O 1
ATOM 792 N N . TYR A 1 102 ? -0.955 21.625 11.969 1 98.81 102 TYR A N 1
ATOM 793 C CA . TYR A 1 102 ? -0.081 22.531 11.242 1 98.81 102 TYR A CA 1
ATOM 794 C C . TYR A 1 102 ? 1.19 22.812 12.031 1 98.81 102 TYR A C 1
ATOM 796 O O . TYR A 1 102 ? 2.299 22.703 11.5 1 98.81 102 TYR A O 1
ATOM 804 N N . LYS A 1 103 ? 1.011 23.109 13.234 1 98.56 103 LYS A N 1
ATOM 805 C CA . LYS A 1 103 ? 2.137 23.469 14.094 1 98.56 103 LYS A CA 1
ATOM 806 C C . LYS A 1 103 ? 3.053 22.266 14.328 1 98.56 103 LYS A C 1
ATOM 808 O O . LYS A 1 103 ? 4.254 22.438 14.555 1 98.56 103 LYS A O 1
ATOM 813 N N . LYS A 1 104 ? 2.525 21.109 14.258 1 98.75 104 LYS A N 1
ATOM 814 C CA . LYS A 1 104 ? 3.312 19.891 14.469 1 98.75 104 LYS A CA 1
ATOM 815 C C . LYS A 1 104 ? 4.043 19.484 13.188 1 98.75 104 LYS A C 1
ATOM 817 O O . LYS A 1 104 ? 4.754 18.484 13.172 1 98.75 104 LYS A O 1
ATOM 822 N N . GLY A 1 105 ? 3.846 20.25 12.117 1 98.75 105 GLY A N 1
ATOM 823 C CA . GLY A 1 105 ? 4.609 20.031 10.898 1 98.75 105 GLY A CA 1
ATOM 824 C C . GLY A 1 105 ? 3.93 19.078 9.93 1 98.75 105 GLY A C 1
ATOM 825 O O . GLY A 1 105 ? 4.578 18.531 9.039 1 98.75 105 GLY A O 1
ATOM 826 N N . LEU A 1 106 ? 2.605 18.875 10.117 1 98.88 106 LEU A N 1
ATOM 827 C CA . LEU A 1 106 ? 1.858 17.969 9.25 1 98.88 106 LEU A CA 1
ATOM 828 C C . LEU A 1 106 ? 1.154 18.734 8.133 1 98.88 106 LEU A C 1
ATOM 830 O O . LEU A 1 106 ? 0.656 19.844 8.359 1 98.88 106 LEU A O 1
ATOM 834 N N . PHE A 1 107 ? 1.127 18.156 6.945 1 98.88 107 PHE A N 1
ATOM 835 C CA . PHE A 1 107 ? 0.137 18.609 5.977 1 98.88 107 PHE A CA 1
ATOM 836 C C . PHE A 1 107 ? -1.276 18.359 6.484 1 98.88 107 PHE A C 1
ATOM 838 O O . PHE A 1 107 ? -1.548 17.312 7.078 1 98.88 107 PHE A O 1
ATOM 845 N N . VAL A 1 108 ? -2.139 19.359 6.234 1 98.94 108 VAL A N 1
ATOM 846 C CA . VAL A 1 108 ? -3.527 19.219 6.656 1 98.94 108 VAL A CA 1
ATOM 847 C C . VAL A 1 108 ? -4.445 19.25 5.438 1 98.94 108 VAL A C 1
ATOM 849 O O . VAL A 1 108 ? -4.59 20.281 4.781 1 98.94 108 VAL A O 1
ATOM 852 N N . ILE A 1 109 ? -5.109 18.109 5.191 1 98.69 109 ILE A N 1
ATOM 853 C CA . ILE A 1 109 ? -6.004 17.969 4.051 1 98.69 109 ILE A CA 1
ATOM 854 C C . ILE A 1 109 ? -7.457 18.016 4.527 1 98.69 109 ILE A C 1
ATOM 856 O O . ILE A 1 109 ? -7.887 17.156 5.301 1 98.69 109 ILE A O 1
ATOM 860 N N . ALA A 1 110 ? -8.18 19 4.039 1 98.12 110 ALA A N 1
ATOM 861 C CA . ALA A 1 110 ? -9.547 19.188 4.508 1 98.12 110 ALA A CA 1
ATOM 862 C C . ALA A 1 110 ? -10.523 19.297 3.336 1 98.12 110 ALA A C 1
ATOM 864 O O . ALA A 1 110 ? -10.133 19.672 2.229 1 98.12 110 ALA A O 1
ATOM 865 N N . GLN A 1 111 ? -11.703 18.922 3.678 1 96.06 111 GLN A N 1
ATOM 866 C CA . GLN A 1 111 ? -12.766 19.109 2.695 1 96.06 111 GLN A CA 1
ATOM 867 C C . GLN A 1 111 ? -13.117 20.594 2.541 1 96.06 111 GLN A C 1
ATOM 869 O O . GLN A 1 111 ? -13.297 21.297 3.533 1 96.06 111 GLN A O 1
ATOM 874 N N . SER A 1 112 ? -13.133 21.078 1.38 1 94.44 112 SER A N 1
ATOM 875 C CA . SER A 1 112 ? -13.578 22.406 0.989 1 94.44 112 SER A CA 1
ATOM 876 C C . SER A 1 112 ? -14.633 22.328 -0.113 1 94.44 112 SER A C 1
ATOM 878 O O . SER A 1 112 ? -14.297 22.25 -1.296 1 94.44 112 SER A O 1
ATOM 880 N N . GLY A 1 113 ? -15.914 22.547 0.305 1 93.69 113 GLY A N 1
ATOM 881 C CA . GLY A 1 113 ? -16.969 22.25 -0.653 1 93.69 113 GLY A CA 1
ATOM 882 C C . GLY A 1 113 ? -16.938 20.812 -1.142 1 93.69 113 GLY A C 1
ATOM 883 O O . GLY A 1 113 ? -16.984 19.875 -0.34 1 93.69 113 GLY A O 1
ATOM 884 N N . GLU A 1 114 ? -16.781 20.641 -2.48 1 93.19 114 GLU A N 1
ATOM 885 C CA . GLU A 1 114 ? -16.781 19.312 -3.066 1 93.19 114 GLU A CA 1
ATOM 886 C C . GLU A 1 114 ? -15.359 18.781 -3.238 1 93.19 114 GLU A C 1
ATOM 888 O O . GLU A 1 114 ? -15.156 17.625 -3.617 1 93.19 114 GLU A O 1
ATOM 893 N N . ASP A 1 115 ? -14.43 19.703 -2.871 1 95.44 115 ASP A N 1
ATOM 894 C CA . ASP A 1 115 ? -13.031 19.344 -3.115 1 95.44 115 ASP A CA 1
ATOM 895 C C . ASP A 1 115 ? -12.281 19.156 -1.801 1 95.44 115 ASP A C 1
ATOM 897 O O . ASP A 1 115 ? -12.742 19.578 -0.743 1 95.44 115 ASP A O 1
ATOM 901 N N . LEU A 1 116 ? -11.188 18.453 -1.906 1 97.31 116 LEU A N 1
ATOM 902 C CA . LEU A 1 116 ? -10.172 18.422 -0.854 1 97.31 116 LEU A CA 1
ATOM 903 C C . LEU A 1 116 ? -9.039 19.391 -1.159 1 97.31 116 LEU A C 1
ATOM 905 O O . LEU A 1 116 ? -8.633 19.531 -2.314 1 97.31 116 LEU A O 1
ATOM 909 N N . VAL A 1 117 ? -8.531 20.062 -0.086 1 97.88 117 VAL A N 1
ATOM 910 C CA . VAL A 1 117 ? -7.441 21.016 -0.243 1 97.88 117 VAL A CA 1
ATOM 911 C C . VAL A 1 117 ? -6.418 20.828 0.875 1 97.88 117 VAL A C 1
ATOM 913 O O . VAL A 1 117 ? -6.742 20.281 1.933 1 97.88 117 VAL A O 1
ATOM 916 N N . ILE A 1 118 ? -5.18 21.203 0.617 1 98.19 118 ILE A N 1
ATOM 917 C CA . ILE A 1 118 ? -4.195 21.375 1.679 1 98.19 118 ILE A CA 1
ATOM 918 C C . ILE A 1 118 ? -4.328 22.75 2.297 1 98.19 118 ILE A C 1
ATOM 920 O O . ILE A 1 118 ? -4.227 23.766 1.596 1 98.19 118 ILE A O 1
ATOM 924 N N . LEU A 1 119 ? -4.492 22.781 3.617 1 98.19 119 LEU A N 1
ATOM 925 C CA . LEU A 1 119 ? -4.738 24.031 4.316 1 98.19 119 LEU A CA 1
ATOM 926 C C . LEU A 1 119 ? -3.438 24.797 4.559 1 98.19 119 LEU A C 1
ATOM 928 O O . LEU A 1 119 ? -3.455 25.984 4.875 1 98.19 119 LEU A O 1
ATOM 932 N N . ASN A 1 120 ? -2.363 24.094 4.477 1 98.38 120 ASN A N 1
ATOM 933 C CA . ASN A 1 120 ? -1.07 24.719 4.738 1 98.38 120 ASN A CA 1
ATOM 934 C C . ASN A 1 120 ? -0.774 25.828 3.746 1 98.38 120 ASN A C 1
ATOM 936 O O . ASN A 1 120 ? -1.047 25.703 2.551 1 98.38 120 ASN A O 1
ATOM 940 N N . ASP A 1 121 ? -0.244 26.859 4.277 1 96.12 121 ASP A N 1
ATOM 941 C CA . ASP A 1 121 ? 0.068 27.984 3.406 1 96.12 121 ASP A CA 1
ATOM 942 C C . ASP A 1 121 ? 1.468 27.844 2.812 1 96.12 121 ASP A C 1
ATOM 944 O O . ASP A 1 121 ? 2.164 26.859 3.07 1 96.12 121 ASP A O 1
ATOM 948 N N . GLU A 1 122 ? 1.821 28.766 2.023 1 92 122 GLU A N 1
ATOM 949 C CA . GLU A 1 122 ? 3.062 28.719 1.258 1 92 122 GLU A CA 1
ATOM 950 C C . GLU A 1 122 ? 4.281 28.828 2.17 1 92 122 GLU A C 1
ATOM 952 O O . GLU A 1 122 ? 5.395 28.484 1.771 1 92 122 GLU A O 1
ATOM 957 N N . LYS A 1 123 ? 4.09 29.297 3.404 1 95.5 123 LYS A N 1
ATOM 958 C CA . LYS A 1 123 ? 5.203 29.453 4.336 1 95.5 123 LYS A CA 1
ATOM 959 C C . LYS A 1 123 ? 5.457 28.156 5.117 1 95.5 123 LYS A C 1
ATOM 961 O O . LYS A 1 123 ? 6.477 28.031 5.797 1 95.5 123 LYS A O 1
ATOM 966 N N . PHE A 1 124 ? 4.582 27.359 4.926 1 97.62 124 PHE A N 1
ATOM 967 C CA . PHE A 1 124 ? 4.641 26.109 5.668 1 97.62 124 PHE A CA 1
ATOM 968 C C . PHE A 1 124 ? 5.875 25.297 5.281 1 97.62 124 PHE A C 1
ATOM 970 O O . PHE A 1 124 ? 6.176 25.141 4.094 1 97.62 124 PHE A O 1
ATOM 977 N N . LYS A 1 125 ? 6.562 24.828 6.32 1 96.5 125 LYS A N 1
ATOM 978 C CA . LYS A 1 125 ? 7.652 23.875 6.184 1 96.5 125 LYS A CA 1
ATOM 979 C C . LYS A 1 125 ? 7.32 22.562 6.891 1 96.5 125 LYS A C 1
ATOM 981 O O . LYS A 1 125 ? 7.32 22.5 8.125 1 96.5 125 LYS A O 1
ATOM 986 N N . PRO A 1 126 ? 7.152 21.547 6.164 1 97.81 126 PRO A N 1
ATOM 987 C CA . PRO A 1 126 ? 6.812 20.281 6.816 1 97.81 126 PRO A CA 1
ATOM 988 C C . PRO A 1 126 ? 7.961 19.719 7.652 1 97.81 126 PRO A C 1
ATOM 990 O O . PRO A 1 126 ? 9.125 19.859 7.281 1 97.81 126 PRO A O 1
ATOM 993 N N . LYS A 1 127 ? 7.641 19.156 8.742 1 98.06 127 LYS A N 1
ATOM 994 C CA . LYS A 1 127 ? 8.641 18.453 9.539 1 98.06 127 LYS A CA 1
ATOM 995 C C . LYS A 1 127 ? 9 17.109 8.898 1 98.06 127 LYS A C 1
ATOM 997 O O . LYS A 1 127 ? 8.125 16.391 8.398 1 98.06 127 LYS A O 1
ATOM 1002 N N . ALA A 1 128 ? 10.305 16.812 8.945 1 97.25 128 ALA A N 1
ATOM 1003 C CA . ALA A 1 128 ? 10.797 15.516 8.508 1 97.25 128 ALA A CA 1
ATOM 1004 C C . ALA A 1 128 ? 11.117 14.617 9.703 1 97.25 128 ALA A C 1
ATOM 1006 O O . ALA A 1 128 ? 11.758 15.062 10.664 1 97.25 128 ALA A O 1
ATOM 1007 N N . TRP A 1 129 ? 10.641 13.508 9.656 1 97.06 129 TRP A N 1
ATOM 1008 C CA . TRP A 1 129 ? 10.891 12.555 10.727 1 97.06 129 TRP A CA 1
ATOM 1009 C C . TRP A 1 129 ? 11.969 11.555 10.32 1 97.06 129 TRP A C 1
ATOM 1011 O O . TRP A 1 129 ? 11.984 11.078 9.188 1 97.06 129 TRP A O 1
ATOM 1021 N N . MET B 1 1 ? -13.289 -8.742 -1.418 1 83.38 1 MET B N 1
ATOM 1022 C CA . MET B 1 1 ? -12.391 -9.852 -1.717 1 83.38 1 MET B CA 1
ATOM 1023 C C . MET B 1 1 ? -10.984 -9.57 -1.2 1 83.38 1 MET B C 1
ATOM 1025 O O . MET B 1 1 ? -10.438 -10.344 -0.415 1 83.38 1 MET B O 1
ATOM 1029 N N . GLU B 1 2 ? -10.422 -8.344 -1.398 1 89.38 2 GLU B N 1
ATOM 1030 C CA . GLU B 1 2 ? -9.086 -7.984 -0.935 1 89.38 2 GLU B CA 1
ATOM 1031 C C . GLU B 1 2 ? -9 -8.031 0.588 1 89.38 2 GLU B C 1
ATOM 1033 O O . GLU B 1 2 ? -7.953 -8.383 1.146 1 89.38 2 GLU B O 1
ATOM 1038 N N . SER B 1 3 ? -10.164 -7.863 1.155 1 90.19 3 SER B N 1
ATOM 1039 C CA . SER B 1 3 ? -10.172 -7.816 2.613 1 90.19 3 SER B CA 1
ATOM 1040 C C . SER B 1 3 ? -10 -9.211 3.213 1 90.19 3 SER B C 1
ATOM 1042 O O . SER B 1 3 ? -9.578 -9.344 4.363 1 90.19 3 SER B O 1
ATOM 1044 N N . GLN B 1 4 ? -10.375 -10.281 2.459 1 93.12 4 GLN B N 1
ATOM 1045 C CA . GLN B 1 4 ? -10.164 -11.656 2.9 1 93.12 4 GLN B CA 1
ATOM 1046 C C . GLN B 1 4 ? -8.773 -12.156 2.521 1 93.12 4 GLN B C 1
ATOM 1048 O O . GLN B 1 4 ? -8.141 -12.875 3.289 1 93.12 4 GLN B O 1
ATOM 1053 N N . VAL B 1 5 ? -8.336 -11.68 1.442 1 97.19 5 VAL B N 1
ATOM 1054 C CA . VAL B 1 5 ? -7.086 -12.195 0.892 1 97.19 5 VAL B CA 1
ATOM 1055 C C . VAL B 1 5 ? -5.902 -11.625 1.671 1 97.19 5 VAL B C 1
ATOM 1057 O O . VAL B 1 5 ? -4.926 -12.328 1.933 1 97.19 5 VAL B O 1
ATOM 1060 N N . ARG B 1 6 ? -6.074 -10.422 2.086 1 96.75 6 ARG B N 1
ATOM 1061 C CA . ARG B 1 6 ? -4.953 -9.711 2.686 1 96.75 6 ARG B CA 1
ATOM 1062 C C . ARG B 1 6 ? -4.473 -10.406 3.953 1 96.75 6 ARG B C 1
ATOM 1064 O O . ARG B 1 6 ? -3.307 -10.789 4.055 1 96.75 6 ARG B O 1
ATOM 1071 N N . PRO B 1 7 ? -5.316 -10.656 4.957 1 94.88 7 PRO B N 1
ATOM 1072 C CA . PRO B 1 7 ? -4.82 -11.367 6.137 1 94.88 7 PRO B CA 1
ATOM 1073 C C . PRO B 1 7 ? -4.387 -12.797 5.82 1 94.88 7 PRO B C 1
ATOM 1075 O O . PRO B 1 7 ? -3.439 -13.312 6.426 1 94.88 7 PRO B O 1
ATOM 1078 N N . ALA B 1 8 ? -5.023 -13.453 4.945 1 96.75 8 ALA B N 1
ATOM 1079 C CA . ALA B 1 8 ? -4.66 -14.812 4.555 1 96.75 8 ALA B CA 1
ATOM 1080 C C . ALA B 1 8 ? -3.264 -14.852 3.939 1 96.75 8 ALA B C 1
ATOM 1082 O O . ALA B 1 8 ? -2.492 -15.781 4.191 1 96.75 8 ALA B O 1
ATOM 1083 N N . ALA B 1 9 ? -2.934 -13.836 3.123 1 97.12 9 ALA B N 1
ATOM 1084 C CA . ALA B 1 9 ? -1.631 -13.773 2.465 1 97.12 9 ALA B CA 1
ATOM 1085 C C . ALA B 1 9 ? -0.499 -13.773 3.488 1 97.12 9 ALA B C 1
ATOM 1087 O O . ALA B 1 9 ? 0.514 -14.453 3.307 1 97.12 9 ALA B O 1
ATOM 1088 N N . VAL B 1 10 ? -0.658 -13.016 4.559 1 96.06 10 VAL B N 1
ATOM 1089 C CA . VAL B 1 10 ? 0.357 -12.945 5.605 1 96.06 10 VAL B CA 1
ATOM 1090 C C . VAL B 1 10 ? 0.611 -14.344 6.172 1 96.06 10 VAL B C 1
ATOM 1092 O O . VAL B 1 10 ? 1.754 -14.797 6.219 1 96.06 10 VAL B O 1
ATOM 1095 N N . ARG B 1 11 ? -0.449 -15.023 6.508 1 95.56 11 ARG B N 1
ATOM 1096 C CA . ARG B 1 11 ? -0.352 -16.359 7.07 1 95.56 11 ARG B CA 1
ATOM 1097 C C . ARG B 1 11 ? 0.23 -17.344 6.055 1 95.56 11 ARG B C 1
ATOM 1099 O O . ARG B 1 11 ? 1.148 -18.094 6.371 1 95.56 11 ARG B O 1
ATOM 1106 N N . LEU B 1 12 ? -0.236 -17.359 4.891 1 97.56 12 LEU B N 1
ATOM 1107 C CA . LEU B 1 12 ? 0.119 -18.328 3.859 1 97.56 12 LEU B CA 1
ATOM 1108 C C . LEU B 1 12 ? 1.588 -18.188 3.473 1 97.56 12 LEU B C 1
ATOM 1110 O O . LEU B 1 12 ? 2.295 -19.203 3.352 1 97.56 12 LEU B O 1
ATOM 1114 N N . PHE B 1 13 ? 2.088 -16.969 3.256 1 97.06 13 PHE B N 1
ATOM 1115 C CA . PHE B 1 13 ? 3.477 -16.812 2.838 1 97.06 13 PHE B CA 1
ATOM 1116 C C . PHE B 1 13 ? 4.426 -17.109 3.99 1 97.06 13 PHE B C 1
ATOM 1118 O O . PHE B 1 13 ? 5.516 -17.641 3.777 1 97.06 13 PHE B O 1
ATOM 1125 N N . ARG B 1 14 ? 4.035 -16.797 5.176 1 94.56 14 ARG B N 1
ATOM 1126 C CA . ARG B 1 14 ? 4.848 -17.219 6.316 1 94.56 14 ARG B CA 1
ATOM 1127 C C . ARG B 1 14 ? 4.93 -18.734 6.406 1 94.56 14 ARG B C 1
ATOM 1129 O O . ARG B 1 14 ? 6 -19.297 6.656 1 94.56 14 ARG B O 1
ATOM 1136 N N . GLU B 1 15 ? 3.809 -19.406 6.188 1 94.56 15 GLU B N 1
ATOM 1137 C CA . GLU B 1 15 ? 3.793 -20.875 6.172 1 94.56 15 GLU B CA 1
ATOM 1138 C C . GLU B 1 15 ? 4.68 -21.422 5.059 1 94.56 15 GLU B C 1
ATOM 1140 O O . GLU B 1 15 ? 5.254 -22.5 5.188 1 94.56 15 GLU B O 1
ATOM 1145 N N . TRP B 1 16 ? 4.828 -20.688 4.031 1 94.5 16 TRP B N 1
ATOM 1146 C CA . TRP B 1 16 ? 5.66 -21.062 2.895 1 94.5 16 TRP B CA 1
ATOM 1147 C C . TRP B 1 16 ? 7.121 -20.688 3.145 1 94.5 16 TRP B C 1
ATOM 1149 O O . TRP B 1 16 ? 7.973 -20.875 2.275 1 94.5 16 TRP B O 1
ATOM 1159 N N . GLY B 1 17 ? 7.359 -20.016 4.258 1 93.19 17 GLY B N 1
ATOM 1160 C CA . GLY B 1 17 ? 8.727 -19.703 4.645 1 93.19 17 GLY B CA 1
ATOM 1161 C C . GLY B 1 17 ? 9.156 -18.297 4.238 1 93.19 17 GLY B C 1
ATOM 1162 O O . GLY B 1 17 ? 10.344 -17.984 4.254 1 93.19 17 GLY B O 1
ATOM 1163 N N . ILE B 1 18 ? 8.219 -17.516 3.791 1 92.75 18 ILE B N 1
ATOM 1164 C CA . ILE B 1 18 ? 8.508 -16.141 3.4 1 92.75 18 ILE B CA 1
ATOM 1165 C C . ILE B 1 18 ? 8.141 -15.188 4.539 1 92.75 18 ILE B C 1
ATOM 1167 O O . ILE B 1 18 ? 6.996 -15.156 4.988 1 92.75 18 ILE B O 1
ATOM 1171 N N . ASP B 1 19 ? 9.141 -14.492 4.977 1 92.75 19 ASP B N 1
ATOM 1172 C CA . ASP B 1 19 ? 8.898 -13.508 6.027 1 92.75 19 ASP B CA 1
ATOM 1173 C C . ASP B 1 19 ? 8.141 -12.305 5.48 1 92.75 19 ASP B C 1
ATOM 1175 O O . ASP B 1 19 ? 8.492 -11.766 4.43 1 92.75 19 ASP B O 1
ATOM 1179 N N . VAL B 1 20 ? 7.051 -12 6.043 1 93.88 20 VAL B N 1
ATOM 1180 C CA . VAL B 1 20 ? 6.285 -10.82 5.652 1 93.88 20 VAL B CA 1
ATOM 1181 C C . VAL B 1 20 ? 6.641 -9.648 6.562 1 93.88 20 VAL B C 1
ATOM 1183 O O . VAL B 1 20 ? 6.301 -9.648 7.746 1 93.88 20 VAL B O 1
ATOM 1186 N N . GLN B 1 21 ? 7.273 -8.617 6.059 1 94.62 21 GLN B N 1
ATOM 1187 C CA . GLN B 1 21 ? 7.715 -7.473 6.844 1 94.62 21 GLN B CA 1
ATOM 1188 C C . GLN B 1 21 ? 6.859 -6.242 6.551 1 94.62 21 GLN B C 1
ATOM 1190 O O . GLN B 1 21 ? 6.789 -5.32 7.363 1 94.62 21 GLN B O 1
ATOM 1195 N N . GLU B 1 22 ? 6.25 -6.227 5.449 1 96.56 22 GLU B N 1
ATOM 1196 C CA . GLU B 1 22 ? 5.359 -5.152 5.023 1 96.56 22 GLU B CA 1
ATOM 1197 C C . GLU B 1 22 ? 4.285 -5.668 4.07 1 96.56 22 GLU B C 1
ATOM 1199 O O . GLU B 1 22 ? 4.578 -6.461 3.172 1 96.56 22 GLU B O 1
ATOM 1204 N N . ILE B 1 23 ? 3.051 -5.262 4.328 1 97.88 23 ILE B N 1
ATOM 1205 C CA . ILE B 1 23 ? 1.986 -5.562 3.379 1 97.88 23 ILE B CA 1
ATOM 1206 C C . ILE B 1 23 ? 1.215 -4.289 3.047 1 97.88 23 ILE B C 1
ATOM 1208 O O . ILE B 1 23 ? 0.926 -3.482 3.934 1 97.88 23 ILE B O 1
ATOM 1212 N N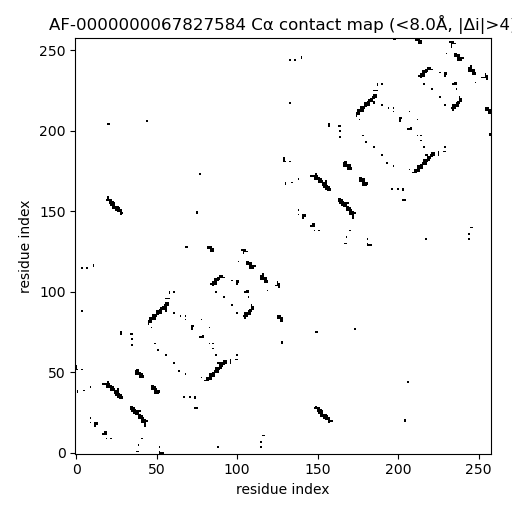 . SER B 1 24 ?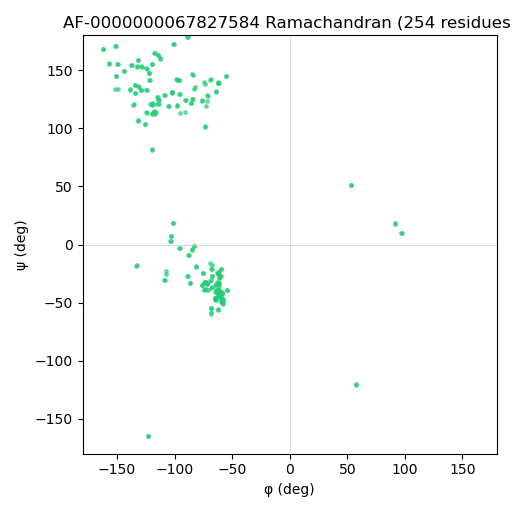 0.982 -4.062 1.771 1 98.06 24 SER B N 1
ATOM 1213 C CA . SER B 1 24 ? 0.239 -2.893 1.312 1 98.06 24 SER B CA 1
ATOM 1214 C C . SER B 1 24 ? -0.842 -3.283 0.311 1 98.06 24 SER B C 1
ATOM 1216 O O . SER B 1 24 ? -0.781 -4.359 -0.29 1 98.06 24 SER B O 1
ATOM 1218 N N . SER B 1 25 ? -1.792 -2.418 0.193 1 97.94 25 SER B N 1
ATOM 1219 C CA . SER B 1 25 ? -2.861 -2.588 -0.785 1 97.94 25 SER B CA 1
ATOM 1220 C C . SER B 1 25 ? -2.889 -1.433 -1.78 1 97.94 25 SER B C 1
ATOM 1222 O O . SER B 1 25 ? -2.316 -0.371 -1.524 1 97.94 25 SER B O 1
ATOM 1224 N N . ASP B 1 26 ? -3.414 -1.714 -2.91 1 97.12 26 ASP B N 1
ATOM 1225 C CA . ASP B 1 26 ? -3.68 -0.707 -3.934 1 97.12 26 ASP B CA 1
ATOM 1226 C C . ASP B 1 26 ? -2.426 0.11 -4.238 1 97.12 26 ASP B C 1
ATOM 1228 O O . ASP B 1 26 ? -2.443 1.34 -4.148 1 97.12 2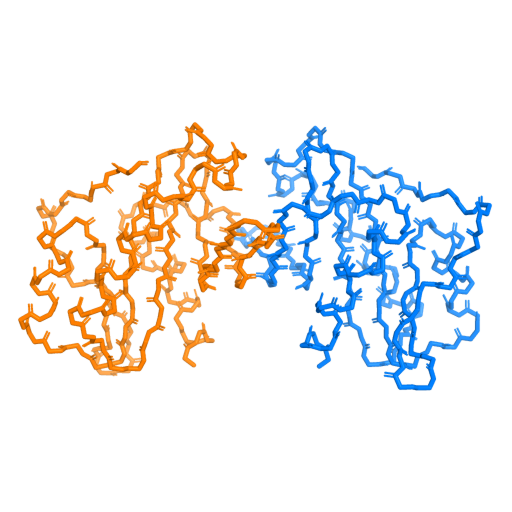6 ASP B O 1
ATOM 1232 N N . VAL B 1 27 ? -1.322 -0.624 -4.504 1 97.94 27 VAL B N 1
ATOM 1233 C CA . VAL B 1 27 ? -0.09 0.039 -4.918 1 97.94 27 VAL B CA 1
ATOM 1234 C C . VAL B 1 27 ? -0.198 0.469 -6.379 1 97.94 27 VAL B C 1
ATOM 1236 O O . VAL B 1 27 ? -0.507 -0.346 -7.25 1 97.94 27 VAL B O 1
ATOM 1239 N N . SER B 1 28 ? -0 1.752 -6.617 1 97.31 28 SER B N 1
ATOM 1240 C CA . SER B 1 28 ? -0.174 2.166 -8.008 1 97.31 28 SER B CA 1
ATOM 1241 C C . SER B 1 28 ? 0.736 3.34 -8.352 1 97.31 28 SER B C 1
ATOM 1243 O O . SER B 1 28 ? 1.219 4.043 -7.457 1 97.31 28 SER B O 1
ATOM 1245 N N . LEU B 1 29 ? 1.02 3.436 -9.562 1 94.69 29 LEU B N 1
ATOM 1246 C CA . LEU B 1 29 ? 1.708 4.555 -10.195 1 94.69 29 LEU B CA 1
ATOM 1247 C C . LEU B 1 29 ? 1.078 4.891 -11.547 1 94.69 29 LEU B C 1
ATOM 1249 O O . LEU B 1 29 ? 0.686 3.99 -12.289 1 94.69 29 LEU B O 1
ATOM 1253 N N . GLN B 1 30 ? 0.838 6.141 -11.75 1 89.88 30 GLN B N 1
ATOM 1254 C CA . GLN B 1 30 ? 0.377 6.598 -13.055 1 89.88 30 GLN B CA 1
ATOM 1255 C C . GLN B 1 30 ? 1.298 7.68 -13.617 1 89.88 30 GLN B C 1
ATOM 1257 O O . GLN B 1 30 ? 1.465 8.734 -13.008 1 89.88 30 GLN B O 1
ATOM 1262 N N . THR B 1 31 ? 1.912 7.324 -14.609 1 85.81 31 THR B N 1
ATOM 1263 C CA . THR B 1 31 ? 2.654 8.312 -15.375 1 85.81 31 THR B CA 1
ATOM 1264 C C . THR B 1 31 ? 1.869 8.742 -16.609 1 85.81 31 THR B C 1
ATOM 1266 O O . THR B 1 31 ? 0.744 8.281 -16.828 1 85.81 31 THR B O 1
ATOM 1269 N N . SER B 1 32 ? 2.322 9.773 -17.391 1 84.88 32 SER B N 1
ATOM 1270 C CA . SER B 1 32 ? 1.691 10.188 -18.641 1 84.88 32 SER B CA 1
ATOM 1271 C C . SER B 1 32 ? 1.682 9.055 -19.656 1 84.88 32 SER B C 1
ATOM 1273 O O . SER B 1 32 ? 0.776 8.969 -20.484 1 84.88 32 SER B O 1
ATOM 1275 N N . GLN B 1 33 ? 2.605 8.039 -19.688 1 89.81 33 GLN B N 1
ATOM 1276 C CA . GLN B 1 33 ? 2.807 7.035 -20.719 1 89.81 33 GLN B CA 1
ATOM 1277 C C . GLN B 1 33 ? 2.348 5.656 -20.266 1 89.81 33 GLN B C 1
ATOM 1279 O O . GLN B 1 33 ? 1.946 4.824 -21.078 1 89.81 33 GLN B O 1
ATOM 1284 N N . ASP B 1 34 ? 2.492 5.52 -18.969 1 92.94 34 ASP B N 1
ATOM 1285 C CA . ASP B 1 34 ? 2.248 4.164 -18.484 1 92.94 34 ASP B CA 1
ATOM 1286 C C . ASP B 1 34 ? 1.743 4.18 -17.047 1 92.94 34 ASP B C 1
ATOM 1288 O O . ASP B 1 34 ? 1.59 5.246 -16.438 1 92.94 34 ASP B O 1
ATOM 1292 N N . GLY B 1 35 ? 1.293 2.969 -16.578 1 96.19 35 GLY B N 1
ATOM 1293 C CA . GLY B 1 35 ? 0.833 2.846 -15.203 1 96.19 35 GLY B CA 1
ATOM 1294 C C . GLY B 1 35 ? 0.781 1.41 -14.719 1 96.19 35 GLY B C 1
ATOM 1295 O O . GLY B 1 35 ? 0.942 0.476 -15.508 1 96.19 35 GLY B O 1
ATOM 1296 N N . ILE B 1 36 ? 0.606 1.309 -13.445 1 97.12 36 ILE B N 1
ATOM 1297 C CA . ILE B 1 36 ? 0.51 -0.016 -12.844 1 97.12 36 ILE B CA 1
ATOM 1298 C C . ILE B 1 36 ? -0.366 0.047 -11.594 1 97.12 36 ILE B C 1
ATOM 1300 O O . ILE B 1 36 ? -0.396 1.066 -10.898 1 97.12 36 ILE B O 1
ATOM 1304 N N . GLU B 1 37 ? -1.091 -1.005 -11.398 1 97.69 37 GLU B N 1
ATOM 1305 C CA . GLU B 1 37 ? -1.876 -1.19 -10.18 1 97.69 37 GLU B CA 1
ATOM 1306 C C . GLU B 1 37 ? -1.718 -2.605 -9.633 1 97.69 37 GLU B C 1
ATOM 1308 O O . GLU B 1 37 ? -2.033 -3.58 -10.312 1 97.69 37 GLU B O 1
ATOM 1313 N N . ILE B 1 38 ? -1.233 -2.697 -8.398 1 98.19 38 ILE B N 1
ATOM 1314 C CA . ILE B 1 38 ? -1.082 -3.963 -7.688 1 98.19 38 ILE B CA 1
ATOM 1315 C C . ILE B 1 38 ? -2.107 -4.047 -6.559 1 98.19 38 ILE B C 1
ATOM 1317 O O . ILE B 1 38 ? -2.178 -3.156 -5.711 1 98.19 38 ILE B O 1
ATOM 1321 N N . ASP B 1 39 ? -2.854 -5.137 -6.508 1 98.44 39 ASP B N 1
ATOM 1322 C CA . ASP B 1 39 ? -3.902 -5.258 -5.5 1 98.44 39 ASP B CA 1
ATOM 1323 C C . ASP B 1 39 ? -3.305 -5.375 -4.098 1 98.44 39 ASP B C 1
ATOM 1325 O O . ASP B 1 39 ? -3.678 -4.625 -3.195 1 98.44 39 ASP B O 1
ATOM 1329 N N . ILE B 1 40 ? -2.445 -6.336 -3.963 1 98.69 40 ILE B N 1
ATOM 1330 C CA . ILE B 1 40 ? -1.742 -6.555 -2.705 1 98.69 40 ILE B CA 1
ATOM 1331 C C . ILE B 1 40 ? -0.257 -6.785 -2.977 1 98.69 40 ILE B C 1
ATOM 1333 O O . ILE B 1 40 ? 0.107 -7.523 -3.895 1 98.69 40 ILE B O 1
ATOM 1337 N N . LEU B 1 41 ? 0.588 -6.066 -2.248 1 98.56 41 LEU B N 1
ATOM 1338 C CA . LEU B 1 41 ? 2.033 -6.25 -2.332 1 98.56 41 LEU B CA 1
ATOM 1339 C C . LEU B 1 41 ? 2.607 -6.672 -0.982 1 98.56 41 LEU B C 1
ATOM 1341 O O . LEU B 1 41 ? 2.408 -5.984 0.023 1 98.56 41 LEU B O 1
ATOM 1345 N N . VAL B 1 42 ? 3.24 -7.828 -0.953 1 98.25 42 VAL B N 1
ATOM 1346 C CA . VAL B 1 42 ? 3.959 -8.328 0.214 1 98.25 42 VAL B CA 1
ATOM 1347 C C . VAL B 1 42 ? 5.461 -8.133 0.02 1 98.25 42 VAL B C 1
ATOM 1349 O O . VAL B 1 42 ? 6.008 -8.484 -1.024 1 98.25 42 VAL B O 1
ATOM 1352 N N . VAL B 1 43 ? 6.094 -7.57 1.062 1 97.5 43 VAL B N 1
ATOM 1353 C CA . VAL B 1 43 ? 7.512 -7.266 0.9 1 97.5 43 VAL B CA 1
ATOM 1354 C C . VAL B 1 43 ? 8.281 -7.719 2.141 1 97.5 43 VAL B C 1
ATOM 1356 O O . VAL B 1 43 ? 7.789 -7.59 3.264 1 97.5 43 VAL B O 1
ATOM 1359 N N . ASN B 1 44 ? 9.414 -8.328 1.923 1 94.56 44 ASN B N 1
ATOM 1360 C CA . ASN B 1 44 ? 10.422 -8.453 2.969 1 94.56 44 ASN B CA 1
ATOM 1361 C C . ASN B 1 44 ? 11.766 -7.863 2.533 1 94.56 44 ASN B C 1
ATOM 1363 O O . ASN B 1 44 ? 11.82 -7.055 1.605 1 94.56 44 ASN B O 1
ATOM 1367 N N . GLY B 1 45 ? 12.789 -8.125 3.152 1 88.75 45 GLY B N 1
ATOM 1368 C CA . GLY B 1 45 ? 14.07 -7.473 2.906 1 88.75 45 GLY B CA 1
ATOM 1369 C C . GLY B 1 45 ? 14.594 -7.711 1.506 1 88.75 45 GLY B C 1
ATOM 1370 O O . GLY B 1 45 ? 15.297 -6.859 0.949 1 88.75 45 GLY B O 1
ATOM 1371 N N . THR B 1 46 ? 14.141 -8.805 0.886 1 93.44 46 THR B N 1
ATOM 1372 C CA . THR B 1 46 ? 14.773 -9.164 -0.376 1 93.44 46 THR B CA 1
ATOM 1373 C C . THR B 1 46 ? 13.727 -9.492 -1.438 1 93.44 46 THR B C 1
ATOM 1375 O O . THR B 1 46 ? 14.039 -9.516 -2.631 1 93.44 46 THR B O 1
ATOM 1378 N N . GLU B 1 47 ? 12.531 -9.758 -1.003 1 96.94 47 GLU B N 1
ATOM 1379 C CA . GLU B 1 47 ? 11.516 -10.203 -1.948 1 96.94 47 GLU B CA 1
ATOM 1380 C C . GLU B 1 47 ? 10.305 -9.281 -1.941 1 96.94 47 GLU B C 1
ATOM 1382 O O . GLU B 1 47 ? 9.992 -8.664 -0.92 1 96.94 47 GLU B O 1
ATOM 1387 N N . ALA B 1 48 ? 9.703 -9.164 -3.064 1 98.25 48 ALA B N 1
ATOM 1388 C CA . ALA B 1 48 ? 8.383 -8.586 -3.252 1 98.25 48 ALA B CA 1
ATOM 1389 C C . ALA B 1 48 ? 7.441 -9.562 -3.945 1 98.25 48 ALA B C 1
ATOM 1391 O O . ALA B 1 48 ? 7.828 -10.234 -4.906 1 98.25 48 ALA B O 1
ATOM 1392 N N . ILE B 1 49 ? 6.219 -9.711 -3.422 1 98.81 49 ILE B N 1
ATOM 1393 C CA . ILE B 1 49 ? 5.211 -10.578 -4.027 1 98.81 49 ILE B CA 1
ATOM 1394 C C . ILE B 1 49 ? 3.99 -9.75 -4.422 1 98.81 49 ILE B C 1
ATOM 1396 O O . ILE B 1 49 ? 3.275 -9.234 -3.559 1 98.81 49 ILE B O 1
ATOM 1400 N N . ALA B 1 50 ? 3.76 -9.641 -5.707 1 98.88 50 ALA B N 1
ATOM 1401 C CA . ALA B 1 50 ? 2.592 -8.938 -6.227 1 98.88 50 ALA B CA 1
ATOM 1402 C C . ALA B 1 50 ? 1.415 -9.891 -6.414 1 98.88 50 ALA B C 1
ATOM 1404 O O . ALA B 1 50 ? 1.511 -10.867 -7.16 1 98.88 50 ALA B O 1
ATOM 1405 N N . ILE B 1 51 ? 0.28 -9.555 -5.777 1 98.94 51 ILE B N 1
ATOM 1406 C CA . ILE B 1 51 ? -0.868 -10.453 -5.793 1 98.94 51 ILE B CA 1
ATOM 1407 C C . ILE B 1 51 ? -2.018 -9.812 -6.57 1 98.94 51 ILE B C 1
ATOM 1409 O O . ILE B 1 51 ? -2.443 -8.703 -6.25 1 98.94 51 ILE B O 1
ATOM 1413 N N . GLU B 1 52 ? -2.477 -10.5 -7.535 1 98.81 52 GLU B N 1
ATOM 1414 C CA . GLU B 1 52 ? -3.697 -10.133 -8.25 1 98.81 52 GLU B CA 1
ATOM 1415 C C . GLU B 1 52 ? -4.906 -10.883 -7.691 1 98.81 52 GLU B C 1
ATOM 1417 O O . GLU B 1 52 ? -4.871 -12.102 -7.543 1 98.81 52 GLU B O 1
ATOM 1422 N N . VAL B 1 53 ? -5.98 -10.203 -7.359 1 98.69 53 VAL B N 1
ATOM 1423 C CA . VAL B 1 53 ? -7.156 -10.789 -6.727 1 98.69 53 VAL B CA 1
ATOM 1424 C C . VAL B 1 53 ? -8.352 -10.703 -7.668 1 98.69 53 VAL B C 1
ATOM 1426 O O . VAL B 1 53 ? -8.656 -9.633 -8.195 1 98.69 53 VAL B O 1
ATOM 1429 N N . LYS B 1 54 ? -8.984 -11.805 -7.906 1 97.94 54 LYS B N 1
ATOM 1430 C CA . LYS B 1 54 ? -10.195 -11.898 -8.719 1 97.94 54 LYS B CA 1
ATOM 1431 C C . LYS B 1 54 ? -11.266 -12.727 -8.016 1 97.94 54 LYS B C 1
ATOM 1433 O O . LYS B 1 54 ? -10.961 -13.508 -7.109 1 97.94 54 LYS B O 1
ATOM 1438 N N . SER B 1 55 ? -12.516 -12.422 -8.344 1 97.06 55 SER B N 1
ATOM 1439 C CA . SER B 1 55 ? -13.547 -13.344 -7.863 1 97.06 55 SER B CA 1
ATOM 1440 C C . SER B 1 55 ? -13.445 -14.695 -8.555 1 97.06 55 SER B C 1
ATOM 1442 O O . SER B 1 55 ? -13.328 -15.727 -7.887 1 97.06 55 SER B O 1
ATOM 1444 N N . LYS B 1 56 ? -13.57 -14.719 -9.844 1 98.19 56 LYS B N 1
ATOM 1445 C CA . LYS B 1 56 ? -13.297 -15.875 -10.695 1 98.19 56 LYS B CA 1
ATOM 1446 C C . LYS B 1 56 ? -12.102 -15.617 -11.602 1 98.19 56 LYS B C 1
ATOM 1448 O O . LYS B 1 56 ? -12.117 -14.68 -12.406 1 98.19 56 LYS B O 1
ATOM 1453 N N . LEU B 1 57 ? -11.109 -16.438 -11.469 1 98.56 57 LEU B N 1
ATOM 1454 C CA . LEU B 1 57 ? -9.867 -16.266 -12.203 1 98.56 57 LEU B CA 1
ATOM 1455 C C . LEU B 1 57 ? -9.977 -16.844 -13.609 1 98.56 57 LEU B C 1
ATOM 1457 O O . LEU B 1 57 ? -10.516 -17.938 -13.797 1 98.56 57 LEU B O 1
ATOM 1461 N N . SER B 1 58 ? -9.523 -16.094 -14.555 1 98.88 58 SER B N 1
ATOM 1462 C CA . SER B 1 58 ? -9.414 -16.578 -15.93 1 98.88 58 SER B CA 1
ATOM 1463 C C . SER B 1 58 ? -7.961 -16.594 -16.391 1 98.88 58 SER B C 1
ATOM 1465 O O . SER B 1 58 ? -7.094 -15.992 -15.758 1 98.88 58 SER B O 1
ATOM 1467 N N . GLN B 1 59 ? -7.734 -17.312 -17.5 1 98.81 59 GLN B N 1
ATOM 1468 C CA . GLN B 1 59 ? -6.387 -17.312 -18.062 1 98.81 59 GLN B CA 1
ATOM 1469 C C . GLN B 1 59 ? -5.977 -15.898 -18.484 1 98.81 59 GLN B C 1
ATOM 1471 O O . GLN B 1 59 ? -4.809 -15.523 -18.359 1 98.81 59 GLN B O 1
ATOM 1476 N N . ASP B 1 60 ? -6.934 -15.102 -18.984 1 98.75 60 ASP B N 1
ATOM 1477 C CA . ASP B 1 60 ? -6.656 -13.719 -19.344 1 98.75 60 ASP B CA 1
ATOM 1478 C C . ASP B 1 60 ? -6.203 -12.898 -18.141 1 98.75 60 ASP B C 1
ATOM 1480 O O . ASP B 1 60 ? -5.316 -12.047 -18.266 1 98.75 60 ASP B O 1
ATOM 1484 N N . ASP B 1 61 ? -6.859 -13.133 -17 1 98.69 61 ASP B N 1
ATOM 1485 C CA . ASP B 1 61 ? -6.445 -12.461 -15.773 1 98.69 61 ASP B CA 1
ATOM 1486 C C . ASP B 1 61 ? -4.992 -12.789 -15.43 1 98.69 61 ASP B C 1
ATOM 1488 O O . ASP B 1 61 ? -4.238 -11.906 -15.008 1 98.69 61 ASP B O 1
ATOM 1492 N N . VAL B 1 62 ? -4.613 -14.055 -15.617 1 98.94 62 VAL B N 1
ATOM 1493 C CA . VAL B 1 62 ? -3.244 -14.484 -15.352 1 98.94 62 VAL B CA 1
ATOM 1494 C C . VAL B 1 62 ? -2.287 -13.789 -16.312 1 98.94 62 VAL B C 1
ATOM 1496 O O . VAL B 1 62 ? -1.271 -13.227 -15.898 1 98.94 62 VAL B O 1
ATOM 1499 N N . ASP B 1 63 ? -2.645 -13.758 -17.609 1 98.88 63 ASP B N 1
ATOM 1500 C CA . ASP B 1 63 ? -1.796 -13.133 -18.609 1 98.88 63 ASP B CA 1
ATOM 1501 C C . ASP B 1 63 ? -1.617 -11.641 -18.328 1 98.88 63 ASP B C 1
ATOM 1503 O O . ASP B 1 63 ? -0.513 -11.109 -18.453 1 98.88 63 ASP B O 1
ATOM 1507 N N . GLU B 1 64 ? -2.627 -10.992 -17.984 1 98.62 64 GLU B N 1
ATOM 1508 C CA . GLU B 1 64 ? -2.547 -9.578 -17.656 1 98.62 64 GLU B CA 1
ATOM 1509 C C . GLU B 1 64 ? -1.63 -9.344 -16.453 1 98.62 64 GLU B C 1
ATOM 1511 O O . GLU B 1 64 ? -0.891 -8.359 -16.406 1 98.62 64 GLU B O 1
ATOM 1516 N N . HIS B 1 65 ? -1.744 -10.281 -15.484 1 98.81 65 HIS B N 1
ATOM 1517 C CA . HIS B 1 65 ? -0.888 -10.156 -14.312 1 98.81 65 HIS B CA 1
ATOM 1518 C C . HIS B 1 65 ? 0.576 -10.391 -14.672 1 98.81 65 HIS B C 1
ATOM 1520 O O . HIS B 1 65 ? 1.463 -9.711 -14.148 1 98.81 65 HIS B O 1
ATOM 1526 N N . LEU B 1 66 ? 0.849 -11.312 -15.578 1 98.88 66 LEU B N 1
ATOM 1527 C CA . LEU B 1 66 ? 2.215 -11.547 -16.031 1 98.88 66 LEU B CA 1
ATOM 1528 C C . LEU B 1 66 ? 2.779 -10.305 -16.719 1 98.88 66 LEU B C 1
ATOM 1530 O O . LEU B 1 66 ? 3.953 -9.969 -16.531 1 98.88 66 LEU B O 1
ATOM 1534 N N . GLU B 1 67 ? 1.948 -9.625 -17.484 1 98.38 67 GLU B N 1
ATOM 1535 C CA . GLU B 1 67 ? 2.373 -8.367 -18.094 1 98.38 67 GLU B CA 1
ATOM 1536 C C . GLU B 1 67 ? 2.701 -7.32 -17.031 1 98.38 67 GLU B C 1
ATOM 1538 O O . GLU B 1 67 ? 3.691 -6.594 -17.156 1 98.38 67 GLU B O 1
ATOM 1543 N N . ARG B 1 68 ? 1.863 -7.324 -16.062 1 98.12 68 ARG B N 1
ATOM 1544 C CA . ARG B 1 68 ? 2.08 -6.402 -14.945 1 98.12 68 ARG B CA 1
ATOM 1545 C C . ARG B 1 68 ? 3.404 -6.691 -14.25 1 98.12 68 ARG B C 1
ATOM 1547 O O . ARG B 1 68 ? 4.176 -5.77 -13.969 1 98.12 68 ARG B O 1
ATOM 1554 N N . LEU B 1 69 ? 3.672 -7.898 -14 1 98.69 69 LEU B N 1
ATOM 1555 C CA . LEU B 1 69 ? 4.922 -8.297 -13.367 1 98.69 69 LEU B CA 1
ATOM 1556 C C . LEU B 1 69 ? 6.117 -7.926 -14.234 1 98.69 69 LEU B C 1
ATOM 1558 O O . LEU B 1 69 ? 7.172 -7.551 -13.719 1 98.69 69 LEU B O 1
ATOM 1562 N N . GLY B 1 70 ? 5.926 -7.977 -15.461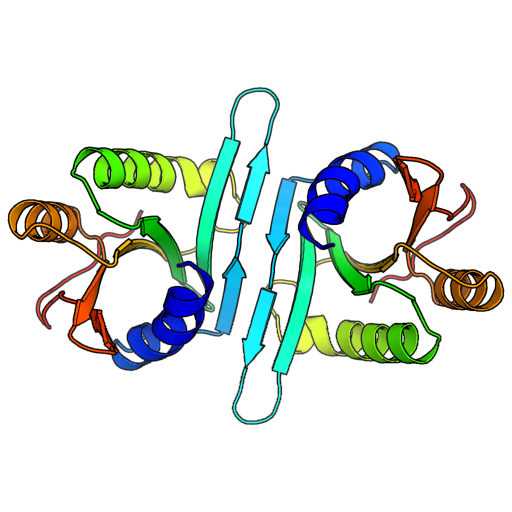 1 98.12 70 GLY B N 1
ATOM 1563 C CA . GLY B 1 70 ? 7 -7.684 -16.391 1 98.12 70 GLY B CA 1
ATOM 1564 C C . GLY B 1 70 ? 7.418 -6.227 -16.391 1 98.12 70 GLY B C 1
ATOM 1565 O O . GLY B 1 70 ? 8.578 -5.902 -16.672 1 98.12 70 GLY B O 1
ATOM 1566 N N . LYS B 1 71 ? 6.477 -5.352 -16.109 1 96.81 71 LYS B N 1
ATOM 1567 C CA . LYS B 1 71 ? 6.805 -3.928 -16.141 1 96.81 71 LYS B CA 1
ATOM 1568 C C . LYS B 1 71 ? 6.957 -3.363 -14.734 1 96.81 71 LYS B C 1
ATOM 1570 O O . LYS B 1 71 ? 7.219 -2.172 -14.562 1 96.81 71 LYS B O 1
ATOM 1575 N N . PHE B 1 72 ? 6.848 -4.195 -13.812 1 98.06 72 PHE B N 1
ATOM 1576 C CA . PHE B 1 72 ? 6.812 -3.812 -12.406 1 98.06 72 PHE B CA 1
ATOM 1577 C C . PHE B 1 72 ? 8.078 -3.053 -12.016 1 98.06 72 PHE B C 1
ATOM 1579 O O . PHE B 1 72 ? 8 -1.923 -11.531 1 98.06 72 PHE B O 1
ATOM 1586 N N . LYS B 1 73 ? 9.234 -3.547 -12.305 1 97.12 73 LYS B N 1
ATOM 1587 C CA . LYS B 1 73 ? 10.484 -2.953 -11.836 1 97.12 73 LYS B CA 1
ATOM 1588 C C . LYS B 1 73 ? 10.812 -1.678 -12.609 1 97.12 73 LYS B C 1
ATOM 1590 O O . LYS B 1 73 ? 11.398 -0.743 -12.055 1 97.12 73 LYS B O 1
ATOM 1595 N N . ARG B 1 74 ? 10.406 -1.714 -13.82 1 95.81 74 ARG B N 1
ATOM 1596 C CA . ARG B 1 74 ? 10.617 -0.505 -14.609 1 95.81 74 ARG B CA 1
ATOM 1597 C C . ARG B 1 74 ? 9.812 0.662 -14.047 1 95.81 74 ARG B C 1
ATOM 1599 O O . ARG B 1 74 ? 10.297 1.79 -13.984 1 95.81 74 ARG B O 1
ATOM 1606 N N . LEU B 1 75 ? 8.617 0.344 -13.625 1 95.81 75 LEU B N 1
ATOM 1607 C CA . LEU B 1 75 ? 7.707 1.396 -13.188 1 95.81 75 LEU B CA 1
ATOM 1608 C C . LEU B 1 75 ? 7.887 1.693 -11.703 1 95.81 75 LEU B C 1
ATOM 1610 O O . LEU B 1 75 ? 7.613 2.807 -11.25 1 95.81 75 LEU B O 1
ATOM 1614 N N . LEU B 1 76 ? 8.336 0.697 -10.953 1 95.06 76 LEU B N 1
ATOM 1615 C CA . LEU B 1 76 ? 8.633 0.868 -9.539 1 95.06 76 LEU B CA 1
ATOM 1616 C C . LEU B 1 76 ? 10.102 0.573 -9.25 1 95.06 76 LEU B C 1
ATOM 1618 O O . LEU B 1 76 ? 10.422 -0.461 -8.656 1 95.06 76 LEU B O 1
ATOM 1622 N N . PRO B 1 77 ? 10.922 1.517 -9.484 1 92.75 77 PRO B N 1
ATOM 1623 C CA . PRO B 1 77 ? 12.367 1.271 -9.453 1 92.75 77 PRO B CA 1
ATOM 1624 C C . PRO B 1 77 ? 12.883 0.964 -8.047 1 92.75 77 PRO B C 1
ATOM 1626 O O . PRO B 1 77 ? 13.969 0.397 -7.891 1 92.75 77 PRO B O 1
ATOM 1629 N N . ARG B 1 78 ? 12.18 1.345 -7.102 1 90.31 78 ARG B N 1
ATOM 1630 C CA . ARG B 1 78 ? 12.594 1.067 -5.727 1 90.31 78 ARG B CA 1
ATOM 1631 C C . ARG B 1 78 ? 12.719 -0.433 -5.488 1 90.31 78 ARG B C 1
ATOM 1633 O O . ARG B 1 78 ? 13.391 -0.862 -4.547 1 90.31 78 ARG B O 1
ATOM 1640 N N . TYR B 1 79 ? 12.062 -1.196 -6.32 1 94.81 79 TYR B N 1
ATOM 1641 C CA . TYR B 1 79 ? 12.078 -2.646 -6.16 1 94.81 79 TYR B CA 1
ATOM 1642 C C . TYR B 1 79 ? 13.039 -3.301 -7.145 1 94.81 79 TYR B C 1
ATOM 1644 O O . TYR B 1 79 ? 12.992 -4.516 -7.352 1 94.81 79 TYR B O 1
ATOM 1652 N N . GLN B 1 80 ? 13.945 -2.531 -7.699 1 95.06 80 GLN B N 1
ATOM 1653 C CA . GLN B 1 80 ? 14.82 -3.008 -8.773 1 95.06 80 GLN B CA 1
ATOM 1654 C C . GLN B 1 80 ? 15.68 -4.172 -8.297 1 95.06 80 GLN B C 1
ATOM 1656 O O . GLN B 1 80 ? 15.945 -5.105 -9.062 1 95.06 80 GLN B O 1
ATOM 1661 N N . ASN B 1 81 ? 16.047 -4.184 -7.078 1 95.75 81 ASN B N 1
ATOM 1662 C CA . ASN B 1 81 ? 16.969 -5.211 -6.605 1 95.75 81 ASN B CA 1
ATOM 1663 C C . ASN B 1 81 ? 16.234 -6.293 -5.809 1 95.75 81 ASN B C 1
ATOM 1665 O O . ASN B 1 81 ? 16.875 -7.145 -5.188 1 95.75 81 ASN B O 1
ATOM 1669 N N . PHE B 1 82 ? 14.953 -6.234 -5.801 1 96.94 82 PHE B N 1
ATOM 1670 C CA . PHE B 1 82 ? 14.164 -7.25 -5.121 1 96.94 82 PHE B CA 1
ATOM 1671 C C . PHE B 1 82 ? 13.938 -8.453 -6.023 1 96.94 82 PHE B C 1
ATOM 1673 O O . PHE B 1 82 ? 13.898 -8.32 -7.25 1 96.94 82 PHE B O 1
ATOM 1680 N N . ASN B 1 83 ? 13.898 -9.586 -5.363 1 97.88 83 ASN B N 1
ATOM 1681 C CA . ASN B 1 83 ? 13.336 -10.75 -6.043 1 97.88 83 ASN B CA 1
ATOM 1682 C C . ASN B 1 83 ? 11.812 -10.648 -6.152 1 97.88 83 ASN B C 1
ATOM 1684 O O . ASN B 1 83 ? 11.102 -10.828 -5.16 1 97.88 83 ASN B O 1
ATOM 1688 N N . LEU B 1 84 ? 11.352 -10.266 -7.332 1 98.62 84 LEU B N 1
ATOM 1689 C CA . LEU B 1 84 ? 9.922 -10.07 -7.531 1 98.62 84 LEU B CA 1
ATOM 1690 C C . LEU B 1 84 ? 9.234 -11.383 -7.891 1 98.62 84 LEU B C 1
ATOM 1692 O O . LEU B 1 84 ? 9.586 -12.023 -8.883 1 98.62 84 LEU B O 1
ATOM 1696 N N . LEU B 1 85 ? 8.258 -11.75 -7.07 1 98.75 85 LEU B N 1
ATOM 1697 C CA . LEU B 1 85 ? 7.422 -12.922 -7.285 1 98.75 85 LEU B CA 1
ATOM 1698 C C . LEU B 1 85 ? 5.977 -12.516 -7.551 1 98.75 85 LEU B C 1
ATOM 1700 O O . LEU B 1 85 ? 5.598 -11.367 -7.328 1 98.75 85 LEU B O 1
ATOM 1704 N N . GLY B 1 86 ? 5.238 -13.492 -8.094 1 98.88 86 GLY B N 1
ATOM 1705 C CA . GLY B 1 86 ? 3.846 -13.219 -8.414 1 98.88 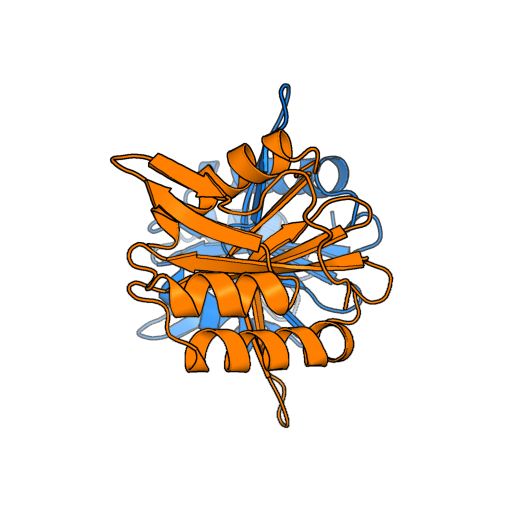86 GLY B CA 1
ATOM 1706 C C . GLY B 1 86 ? 2.885 -14.203 -7.773 1 98.88 86 GLY B C 1
ATOM 1707 O O . GLY B 1 86 ? 3.24 -15.367 -7.539 1 98.88 86 GLY B O 1
ATOM 1708 N N . ALA B 1 87 ? 1.704 -13.727 -7.527 1 98.94 87 ALA B N 1
ATOM 1709 C CA . ALA B 1 87 ? 0.624 -14.562 -7.023 1 98.94 87 ALA B CA 1
ATOM 1710 C C . ALA B 1 87 ? -0.72 -14.148 -7.609 1 98.94 87 ALA B C 1
ATOM 1712 O O . ALA B 1 87 ? -0.913 -12.977 -7.965 1 98.94 87 ALA B O 1
ATOM 1713 N N . VAL B 1 88 ? -1.572 -15.109 -7.746 1 98.94 88 VAL B N 1
ATOM 1714 C CA . VAL B 1 88 ? -2.975 -14.852 -8.062 1 98.94 88 VAL B CA 1
ATOM 1715 C C . VAL B 1 88 ? -3.867 -15.445 -6.973 1 98.94 88 VAL B C 1
ATOM 1717 O O . VAL B 1 88 ? -3.566 -16.516 -6.43 1 98.94 88 VAL B O 1
ATOM 1720 N N . ALA B 1 89 ? -4.891 -14.734 -6.668 1 98.81 89 ALA B N 1
ATOM 1721 C CA . ALA B 1 89 ? -5.867 -15.156 -5.668 1 98.81 89 ALA B CA 1
ATOM 1722 C C . ALA B 1 89 ? -7.293 -15.016 -6.195 1 98.81 89 ALA B C 1
ATOM 1724 O O . ALA B 1 89 ? -7.625 -14.008 -6.828 1 98.81 89 ALA B O 1
ATOM 1725 N N . ALA B 1 90 ? -8.102 -16.109 -5.906 1 98 90 ALA B N 1
ATOM 1726 C CA . ALA B 1 90 ? -9.508 -16.031 -6.316 1 98 90 ALA B CA 1
ATOM 1727 C C . ALA B 1 90 ? -10.375 -16.969 -5.484 1 98 90 ALA B C 1
ATOM 1729 O O . ALA B 1 90 ? -9.891 -17.969 -4.953 1 98 90 ALA B O 1
ATOM 1730 N N . MET B 1 91 ? -11.57 -16.641 -5.418 1 96.12 91 MET B N 1
ATOM 1731 C CA . MET B 1 91 ? -12.539 -17.516 -4.762 1 96.12 91 MET B CA 1
ATOM 1732 C C . MET B 1 91 ? -12.867 -18.719 -5.633 1 96.12 91 MET B C 1
ATOM 1734 O O . MET B 1 91 ? -13.102 -19.812 -5.117 1 96.12 91 MET B O 1
ATOM 1738 N N . VAL B 1 92 ? -12.953 -18.453 -6.918 1 97.12 92 VAL B N 1
ATOM 1739 C CA . VAL B 1 92 ? -13.203 -19.516 -7.891 1 97.12 92 VAL B CA 1
ATOM 1740 C C . VAL B 1 92 ? -12.047 -19.594 -8.883 1 97.12 92 VAL B C 1
ATOM 1742 O O . VAL B 1 92 ? -11.766 -18.609 -9.586 1 97.12 92 VAL B O 1
ATOM 1745 N N . ILE B 1 93 ? -11.414 -20.781 -8.945 1 98.31 93 ILE B N 1
ATOM 1746 C CA . ILE B 1 93 ? -10.328 -21.016 -9.898 1 98.31 93 ILE B CA 1
ATOM 1747 C C . ILE B 1 93 ? -10.555 -22.328 -10.633 1 98.31 93 ILE B C 1
ATOM 1749 O O . ILE B 1 93 ? -10.359 -23.406 -10.07 1 98.31 93 ILE B O 1
ATOM 1753 N N . PRO B 1 94 ? -10.953 -22.188 -11.945 1 98.5 94 PRO B N 1
ATOM 1754 C CA . PRO B 1 94 ? -10.992 -23.438 -12.719 1 98.5 94 PRO B CA 1
ATOM 1755 C C . PRO B 1 94 ? -9.656 -24.172 -12.703 1 98.5 94 PRO B C 1
ATOM 1757 O O . PRO B 1 94 ? -8.594 -23.547 -12.734 1 98.5 94 PRO B O 1
ATOM 1760 N N . GLY B 1 95 ? -9.719 -25.547 -12.695 1 98.19 95 GLY B N 1
ATOM 1761 C CA . GLY B 1 95 ? -8.539 -26.375 -12.594 1 98.19 95 GLY B CA 1
ATOM 1762 C C . GLY B 1 95 ? -7.496 -26.078 -13.656 1 98.19 95 GLY B C 1
ATOM 1763 O O . GLY B 1 95 ? -6.297 -26.031 -13.359 1 98.19 95 GLY B O 1
ATOM 1764 N N . ASP B 1 96 ? -7.914 -25.828 -14.82 1 98.56 96 ASP B N 1
ATOM 1765 C CA . ASP B 1 96 ? -6.988 -25.562 -15.914 1 98.56 96 ASP B CA 1
ATOM 1766 C C . ASP B 1 96 ? -6.32 -24.188 -15.75 1 98.56 96 ASP B C 1
ATOM 1768 O O . ASP B 1 96 ? -5.16 -24.016 -16.125 1 98.56 96 ASP B O 1
ATOM 1772 N N . VAL B 1 97 ? -7.051 -23.266 -15.195 1 98.88 97 VAL B N 1
ATOM 1773 C CA . VAL B 1 97 ? -6.484 -21.938 -14.969 1 98.88 97 VAL B CA 1
ATOM 1774 C C . VAL B 1 97 ? -5.473 -21.984 -13.82 1 98.88 97 VAL B C 1
ATOM 1776 O O . VAL B 1 97 ? -4.414 -21.359 -13.891 1 98.88 97 VAL B O 1
ATOM 1779 N N . ALA B 1 98 ? -5.805 -22.766 -12.82 1 98.69 98 ALA B N 1
ATOM 1780 C CA . ALA B 1 98 ? -4.859 -22.969 -11.727 1 98.69 98 ALA B CA 1
ATOM 1781 C C . ALA B 1 98 ? -3.551 -23.578 -12.234 1 98.69 98 ALA B C 1
ATOM 1783 O O . ALA B 1 98 ? -2.467 -23.109 -11.867 1 98.69 98 ALA B O 1
ATOM 1784 N N . ARG B 1 99 ? -3.691 -24.547 -13.055 1 98.56 99 ARG B N 1
ATOM 1785 C CA . ARG B 1 99 ? -2.52 -25.203 -13.617 1 98.56 99 ARG B CA 1
ATOM 1786 C C . ARG B 1 99 ? -1.716 -24.25 -14.492 1 98.56 99 ARG B C 1
ATOM 1788 O O . ARG B 1 99 ? -0.483 -24.266 -14.461 1 98.56 99 ARG B O 1
ATOM 1795 N N . TYR B 1 100 ? -2.449 -23.5 -15.227 1 98.88 100 TYR B N 1
ATOM 1796 C CA . TYR B 1 100 ? -1.795 -22.516 -16.078 1 98.88 100 TYR B CA 1
ATOM 1797 C C . TYR B 1 100 ? -0.981 -21.531 -15.258 1 98.88 100 TYR B C 1
ATOM 1799 O O . TYR B 1 100 ? 0.197 -21.297 -15.539 1 98.88 100 TYR B O 1
ATOM 1807 N N . ALA B 1 101 ? -1.526 -20.953 -14.219 1 98.88 101 ALA B N 1
ATOM 1808 C CA . ALA B 1 101 ? -0.843 -20.016 -13.336 1 98.88 101 ALA B CA 1
ATOM 1809 C C . ALA B 1 101 ? 0.354 -20.672 -12.656 1 98.88 101 ALA B C 1
ATOM 1811 O O . ALA B 1 101 ? 1.429 -20.062 -12.562 1 98.88 101 ALA B O 1
ATOM 1812 N N . TYR B 1 102 ? 0.136 -21.891 -12.25 1 98.81 102 TYR B N 1
ATOM 1813 C CA . TYR B 1 102 ? 1.201 -22.688 -11.641 1 98.81 102 TYR B CA 1
ATOM 1814 C C . TYR B 1 102 ? 2.387 -22.828 -12.594 1 98.81 102 TYR B C 1
ATOM 1816 O O . TYR B 1 102 ? 3.529 -22.562 -12.203 1 98.81 102 TYR B O 1
ATOM 1824 N N . LYS B 1 103 ? 2.104 -23.141 -13.773 1 98.62 103 LYS B N 1
ATOM 1825 C CA . LYS B 1 103 ? 3.145 -23.359 -14.773 1 98.62 103 LYS B CA 1
ATOM 1826 C C . LYS B 1 103 ? 3.871 -22.062 -15.109 1 98.62 103 LYS B C 1
ATOM 1828 O O . LYS B 1 103 ? 5.039 -22.094 -15.5 1 98.62 103 LYS B O 1
ATOM 1833 N N . LYS B 1 104 ? 3.221 -20.984 -14.953 1 98.81 104 LYS B N 1
ATOM 1834 C CA . LYS B 1 104 ? 3.822 -19.688 -15.25 1 98.81 104 LYS B CA 1
ATOM 1835 C C . LYS B 1 104 ? 4.66 -19.188 -14.07 1 98.81 104 LYS B C 1
ATOM 1837 O O . LYS B 1 104 ? 5.238 -18.109 -14.133 1 98.81 104 LYS B O 1
ATOM 1842 N N . GLY B 1 105 ? 4.691 -19.969 -12.984 1 98.75 105 GLY B N 1
ATOM 1843 C CA . GLY B 1 105 ? 5.57 -19.641 -11.875 1 98.75 105 GLY B CA 1
ATOM 1844 C C . GLY B 1 105 ? 4.91 -18.781 -10.82 1 98.75 105 GLY B C 1
ATOM 1845 O O . GLY B 1 105 ? 5.594 -18.141 -10.016 1 98.75 105 GLY B O 1
ATOM 1846 N N . LEU B 1 106 ? 3.559 -18.719 -10.82 1 98.88 106 LEU B N 1
ATOM 1847 C CA . LEU B 1 106 ? 2.824 -17.906 -9.867 1 98.88 106 LEU B CA 1
ATOM 1848 C C . LEU B 1 106 ? 2.365 -18.75 -8.672 1 98.88 106 LEU B C 1
ATOM 1850 O O . LEU B 1 106 ? 1.977 -19.906 -8.844 1 98.88 106 LEU B O 1
ATOM 1854 N N . PHE B 1 107 ? 2.418 -18.172 -7.496 1 98.88 107 PHE B N 1
ATOM 1855 C CA . PHE B 1 107 ? 1.62 -18.734 -6.414 1 98.88 107 PHE B CA 1
ATOM 1856 C C . PHE B 1 107 ? 0.134 -18.656 -6.738 1 98.88 107 PHE B C 1
ATOM 1858 O O . PHE B 1 107 ? -0.336 -17.656 -7.281 1 98.88 107 PHE B O 1
ATOM 1865 N N . VAL B 1 108 ? -0.549 -19.75 -6.379 1 98.94 108 VAL B N 1
ATOM 1866 C CA . VAL B 1 108 ? -1.987 -19.797 -6.621 1 98.94 108 VAL B CA 1
ATOM 1867 C C . VAL B 1 108 ? -2.732 -19.922 -5.297 1 98.94 108 VAL B C 1
ATOM 1869 O O . VAL B 1 108 ? -2.666 -20.953 -4.633 1 98.94 108 VAL B O 1
ATOM 1872 N N . ILE B 1 109 ? -3.502 -18.859 -4.965 1 98.69 109 ILE B N 1
ATOM 1873 C CA . ILE B 1 109 ? -4.258 -18.812 -3.719 1 98.69 109 ILE B CA 1
ATOM 1874 C C . ILE B 1 109 ? -5.742 -19.031 -4.008 1 98.69 109 ILE B C 1
ATOM 1876 O O . ILE B 1 109 ? -6.367 -18.25 -4.719 1 98.69 109 ILE B O 1
ATOM 1880 N N . ALA B 1 110 ? -6.273 -20.094 -3.432 1 98.19 110 ALA B N 1
ATOM 1881 C CA . ALA B 1 110 ? -7.656 -20.469 -3.725 1 98.19 110 ALA B CA 1
ATOM 1882 C C . ALA B 1 110 ? -8.453 -20.672 -2.441 1 98.19 110 ALA B C 1
ATOM 1884 O O . ALA B 1 110 ? -7.883 -21 -1.397 1 98.19 110 ALA B O 1
ATOM 1885 N N . GLN B 1 111 ? -9.703 -20.438 -2.627 1 96.12 111 GLN B N 1
ATOM 1886 C CA . GLN B 1 111 ? -10.602 -20.75 -1.519 1 96.12 111 GLN B CA 1
ATOM 1887 C C . GLN B 1 111 ? -10.75 -22.266 -1.332 1 96.12 111 GLN B C 1
ATOM 1889 O O . GLN B 1 111 ? -10.961 -22.984 -2.301 1 96.12 111 GLN B O 1
ATOM 1894 N N . SER B 1 112 ? -10.547 -22.734 -0.192 1 94.5 112 SER B N 1
ATOM 1895 C CA . SER B 1 112 ? -10.773 -24.109 0.242 1 94.5 112 SER B CA 1
ATOM 1896 C C . SER B 1 112 ? -11.68 -24.156 1.472 1 94.5 112 SER B C 1
ATOM 1898 O O . SER B 1 112 ? -11.203 -24.031 2.602 1 94.5 112 SER B O 1
ATOM 1900 N N . GLY B 1 113 ? -12.969 -24.531 1.231 1 93.69 113 GLY B N 1
ATOM 1901 C CA . GLY B 1 113 ? -13.914 -24.344 2.32 1 93.69 113 GLY B CA 1
ATOM 1902 C C . GLY B 1 113 ? -14.008 -22.906 2.801 1 93.69 113 GLY B C 1
ATOM 1903 O O . GLY B 1 113 ? -14.281 -22 2.012 1 93.69 113 GLY B O 1
ATOM 1904 N N . GLU B 1 114 ? -13.703 -22.703 4.109 1 93.31 114 GLU B N 1
ATOM 1905 C CA . GLU B 1 114 ? -13.789 -21.359 4.688 1 93.31 114 GLU B CA 1
ATOM 1906 C C . GLU B 1 114 ? -12.43 -20.672 4.68 1 93.31 114 GLU B C 1
ATOM 1908 O O . GLU B 1 114 ? -12.328 -19.484 5.031 1 93.31 114 GLU B O 1
ATOM 1913 N N . ASP B 1 115 ? -11.461 -21.469 4.207 1 95.5 115 ASP B N 1
ATOM 1914 C CA . ASP B 1 115 ? -10.102 -20.938 4.273 1 95.5 115 ASP B CA 1
ATOM 1915 C C . ASP B 1 115 ? -9.547 -20.672 2.875 1 95.5 115 ASP B C 1
ATOM 1917 O O . ASP B 1 115 ? -10.102 -21.156 1.882 1 95.5 115 ASP B O 1
ATOM 1921 N N . LEU B 1 116 ? -8.539 -19.859 2.848 1 97.38 116 LEU B N 1
ATOM 1922 C CA . LEU B 1 116 ? -7.684 -19.719 1.676 1 97.38 116 LEU B CA 1
ATOM 1923 C C . LEU B 1 116 ? -6.414 -20.547 1.829 1 97.38 116 LEU B C 1
ATOM 1925 O O . LEU B 1 116 ? -5.844 -20.625 2.92 1 97.38 116 LEU B O 1
ATOM 1929 N N . VAL B 1 117 ? -5.965 -21.141 0.694 1 97.88 117 VAL B N 1
ATOM 1930 C CA . VAL B 1 117 ? -4.762 -21.969 0.705 1 97.88 117 VAL B CA 1
ATOM 1931 C C . VAL B 1 117 ? -3.918 -21.656 -0.533 1 97.88 117 VAL B C 1
ATOM 1933 O O . VAL B 1 117 ? -4.434 -21.156 -1.536 1 97.88 117 VAL B O 1
ATOM 1936 N N . ILE B 1 118 ? -2.627 -21.891 -0.434 1 98.19 118 ILE B N 1
ATOM 1937 C CA . ILE B 1 118 ? -1.77 -21.953 -1.613 1 98.19 118 ILE B CA 1
ATOM 1938 C C . ILE B 1 118 ? -1.814 -23.344 -2.221 1 98.19 118 ILE B C 1
ATOM 1940 O O . ILE B 1 118 ? -1.503 -24.328 -1.547 1 98.19 118 ILE B O 1
ATOM 1944 N N . LEU B 1 119 ? -2.137 -23.406 -3.508 1 98.25 119 LEU B N 1
ATOM 1945 C CA . LEU B 1 119 ? -2.318 -24.688 -4.184 1 98.25 119 LEU B CA 1
ATOM 1946 C C . LEU B 1 119 ? -0.975 -25.281 -4.594 1 98.25 119 LEU B C 1
ATOM 1948 O O . LEU B 1 119 ? -0.888 -26.469 -4.914 1 98.25 119 LEU B O 1
ATOM 1952 N N . ASN B 1 120 ? 0.017 -24.469 -4.645 1 98.44 120 ASN B N 1
ATOM 1953 C CA . ASN B 1 120 ? 1.333 -24.922 -5.074 1 98.44 120 ASN B CA 1
ATOM 1954 C C . ASN B 1 120 ? 1.883 -26 -4.141 1 98.44 120 ASN B C 1
ATOM 1956 O O . ASN B 1 120 ? 1.752 -25.891 -2.918 1 98.44 120 ASN B O 1
ATOM 1960 N N . ASP B 1 121 ? 2.463 -26.938 -4.762 1 96.25 121 ASP B N 1
ATOM 1961 C CA . ASP B 1 121 ? 3.016 -28.016 -3.947 1 96.25 121 ASP B CA 1
ATOM 1962 C C . ASP B 1 121 ? 4.453 -27.703 -3.535 1 96.25 121 ASP B C 1
ATOM 1964 O O . ASP B 1 121 ? 4.988 -26.641 -3.867 1 96.25 121 ASP B O 1
ATOM 1968 N N . GLU B 1 122 ? 5.004 -28.578 -2.801 1 92.38 122 GLU B N 1
ATOM 1969 C CA . GLU B 1 122 ? 6.316 -28.359 -2.197 1 92.38 122 GLU B CA 1
ATOM 1970 C C . GLU B 1 122 ? 7.414 -28.344 -3.258 1 92.38 122 GLU B C 1
ATOM 1972 O O . GLU B 1 122 ? 8.523 -27.859 -2.998 1 92.38 122 GLU B O 1
ATOM 1977 N N . LYS B 1 123 ? 7.121 -28.828 -4.469 1 95.62 123 LYS B N 1
ATOM 1978 C CA . LYS B 1 123 ? 8.117 -28.859 -5.531 1 95.62 123 LYS B CA 1
ATOM 1979 C C . LYS B 1 123 ? 8.117 -27.562 -6.328 1 95.62 123 LYS B C 1
ATOM 1981 O O . LYS B 1 123 ? 9.016 -27.312 -7.141 1 95.62 123 LYS B O 1
ATOM 1986 N N . PHE B 1 124 ? 7.172 -26.859 -6.023 1 97.69 124 PHE B N 1
ATOM 1987 C CA . PHE B 1 124 ? 6.984 -25.609 -6.754 1 97.69 124 PHE B CA 1
ATOM 1988 C C . PHE B 1 124 ? 8.156 -24.656 -6.52 1 97.69 124 PHE B C 1
ATOM 1990 O O . PHE B 1 124 ? 8.578 -24.469 -5.379 1 97.69 124 PHE B O 1
ATOM 1997 N N . LYS B 1 125 ? 8.648 -24.141 -7.641 1 96.5 125 LYS B N 1
ATOM 1998 C CA . LYS B 1 125 ? 9.625 -23.047 -7.633 1 96.5 125 LYS B CA 1
ATOM 1999 C C . LYS B 1 125 ? 9.047 -21.797 -8.281 1 96.5 125 LYS B C 1
ATOM 2001 O O . LYS B 1 125 ? 8.883 -21.734 -9.5 1 96.5 125 LYS B O 1
ATOM 2006 N N . PRO B 1 126 ? 8.867 -20.797 -7.523 1 97.81 126 PRO B N 1
ATOM 2007 C CA . PRO B 1 126 ? 8.289 -19.578 -8.117 1 97.81 126 PRO B CA 1
ATOM 2008 C C . PRO B 1 126 ? 9.25 -18.891 -9.094 1 97.81 126 PRO B C 1
ATOM 2010 O O . PRO B 1 126 ? 10.461 -18.891 -8.875 1 97.81 126 PRO B O 1
ATOM 2013 N N . LYS B 1 127 ? 8.727 -18.391 -10.125 1 98.06 127 LYS B N 1
ATOM 2014 C CA . LYS B 1 127 ? 9.516 -17.562 -11.047 1 98.06 127 LYS B CA 1
ATOM 2015 C C . LYS B 1 127 ? 9.789 -16.188 -10.445 1 98.06 127 LYS B C 1
ATOM 2017 O O . LYS B 1 127 ? 8.906 -15.586 -9.828 1 98.06 127 LYS B O 1
ATOM 2022 N N . ALA B 1 128 ? 11.023 -15.75 -10.648 1 97.31 128 ALA B N 1
ATOM 2023 C CA . ALA B 1 128 ? 11.398 -14.383 -10.266 1 97.31 128 ALA B CA 1
ATOM 2024 C C . ALA B 1 128 ? 11.453 -13.477 -11.492 1 97.31 128 ALA B C 1
ATOM 2026 O O . ALA B 1 128 ? 12.016 -13.844 -12.523 1 97.31 128 ALA B O 1
ATOM 2027 N N . TRP B 1 129 ? 10.859 -12.438 -11.367 1 97.12 129 TRP B N 1
ATOM 2028 C CA . TRP B 1 129 ? 10.859 -11.461 -12.461 1 97.12 129 TRP B CA 1
ATOM 2029 C C . TRP B 1 129 ? 11.852 -10.336 -12.188 1 97.12 129 TRP B C 1
ATOM 2031 O O . TRP B 1 129 ? 11.953 -9.852 -11.055 1 97.12 129 TRP B O 1
#

Radius of gyration: 19.3 Å; Cα contacts (8 Å, |Δi|>4): 492; chains: 2; bounding box: 34×58×41 Å

Foldseek 3Di:
DLVQVQVQVCVAVVVVVDHFDDKDAFDKDDDPVDMATFGMWTDDPAAIETEAEDAEDDLVSLVVVVVRLVCVCVRVVVCVRHFYFYEYEYAHYDPVSLVVSQVQQYFYWYDDPPHIHTPDDPPGHHDTD/DLVQVQVQVCVAVVVVVDHFPDKDAFDKDDDPVDMATFGMWTDDPAAIETEAEDAEDDLVSLVVVVVRLVCVCVRVVVCVRHFYFYEYEYAHYDPVSLVVSQVQQYFYWYDDPPHIHTPDDPPRHHDTD

Sequence (258 aa):
MESQVRPAAVRLFREWGIDVQEISSDVSLQTSQDGIEIDILVVNGTEAIAIEVKSKLSQDDVDEHLERLGKFKRLLPRYQNFNLLGAVAAMVIPGDVARYAYKKGLFVIAQSGEDLVILNDEKFKPKAWMESQVRPAAVRLFREWGIDVQEISSDVSLQTSQDGIEIDILVVNGTEAIAIEVKSKLSQDDVDEHLERLGKFKRLLPRYQNFNLLGAVAAMVIPGDVARYAYKKGLFVIAQSGEDLVILNDEKFKPKAW

Solvent-accessible surface area (backbone atoms only — not comparable to full-atom values): 13928 Å² total; per-residue (Å²): 107,67,79,62,46,51,66,48,48,54,56,51,38,42,74,73,70,40,68,70,51,34,37,33,25,55,36,33,34,72,56,99,89,49,71,50,78,36,52,31,39,40,29,38,99,52,38,33,37,42,30,46,75,38,64,66,49,44,61,67,58,48,53,53,47,53,54,48,56,69,46,39,41,78,69,40,56,90,46,60,85,31,48,30,33,43,31,40,33,23,64,38,65,52,69,68,40,50,50,51,40,45,73,72,18,28,48,38,35,35,52,53,89,96,39,74,42,67,73,62,56,91,83,62,67,69,43,69,92,110,68,78,61,46,53,64,47,48,55,54,50,39,43,75,72,70,38,70,72,51,34,36,32,26,54,36,31,32,74,57,101,89,48,69,50,77,36,52,32,40,39,29,37,97,52,37,33,35,41,29,45,74,40,64,66,49,44,63,65,57,48,51,52,47,52,54,49,56,68,44,38,42,78,68,39,56,92,46,59,84,32,48,29,34,43,31,40,34,21,63,38,64,50,68,68,40,48,49,49,39,46,74,71,18,30,44,40,34,35,53,54,91,95,39,74,43,67,71,62,55,92,82,62,68,70,41,70,92

Secondary structure (DSSP, 8-state):
-HHHHHHHHHHHHHHTT----EEEEEEEEE-SS-EEEEEEEEE-SSEEEEEEEEEE--HHHHHHHHHHHHHHHHH-GGGTTSEEEEEEEEEE--HHHHHHHHHTT-EEEEEETTEEEE---TT--PPP-/-HHHHHHHHHHHHHHTT----EEEEEEEEE-SS-EEEEEEEEE-SSEEEEEEEEEE--HHHHHHHHHHHHHHHHH-GGGTTSEEEEEEEEEE--HHHHHHHHHTT-EEEEEETTEEEE---TT--PPP-

Nearest PDB structures (foldseek):
  1y88-assembly1_A  TM=6.677E-01  e=9.363E-05  Archaeoglobus fulgidus
  8q41-assembly1_A  TM=6.140E-01  e=1.151E-03  Thermoanaerobacter brockii subsp. finnii Ako-1
  8ibz-assembly1_C  TM=6.099E-01  e=3.667E-03  Bombyx mori
  8gh6-assembly1_A  TM=5.046E-01  e=9.026E-03  Bombyx mori
  8ibx-assembly1_C  TM=5.220E-01  e=1.718E-02  Bombyx mori

Organism: Synechocystis sp. (strain ATCC 27184 / PCC 6803 / Kazusa) (NCBI:txid1111708)

InterPro domains:
  IPR011335 Restriction endonuclease type II-like [SSF52980] (2-129)